Protein AF-A0A9W8J3B8-F1 (afdb_monomer_lite)

Foldseek 3Di:
DDDDDDDDDDDDDDDDDDDPDDDDDDPDDDDDDDDDAPAKFKWAQDPVQGIKTQAFLLNQQDAFWKKWWDAEPCCVVVVHDTQAMWGFDAGAHRMTRIDGPDDGHPPDDRMTIIGTQWSHDQDAQEEEEDPVVCPDPLNVVLLVVQPDGGPPQSHHYHYDDLQPHQWYWADPDDQKIWIFGRDPVCVVVVRGTAPDIDGSPPCVVSVLSSLLRVLCSVVVSDPPDCLVVQKDKFKAWWDWDQDPVRDTDTDGDDHTQDDPNDHDDDDDVPIDMDMDIDNVSDPDDDDDDDWDADSNRRHIDD

Structure (mmCIF, N/CA/C/O backbone):
data_AF-A0A9W8J3B8-F1
#
_entry.id   AF-A0A9W8J3B8-F1
#
loop_
_atom_site.group_PDB
_atom_site.id
_atom_site.type_symbol
_atom_site.label_atom_id
_atom_site.label_alt_id
_atom_site.label_comp_id
_atom_site.label_asym_id
_atom_site.label_entity_id
_atom_site.label_seq_id
_atom_site.pdbx_PDB_ins_code
_atom_site.Cartn_x
_atom_site.Cartn_y
_atom_site.Cartn_z
_atom_site.occupancy
_atom_site.B_iso_or_equiv
_atom_site.auth_seq_id
_atom_site.auth_comp_id
_atom_site.auth_asym_id
_atom_site.auth_atom_id
_atom_site.pdbx_PDB_model_num
ATOM 1 N N . MET A 1 1 ? 44.410 -18.607 -5.877 1.00 33.94 1 MET A N 1
ATOM 2 C CA . MET A 1 1 ? 42.983 -18.443 -6.228 1.00 33.94 1 MET A CA 1
ATOM 3 C C . MET A 1 1 ? 42.399 -17.412 -5.281 1.00 33.94 1 MET A C 1
ATOM 5 O O . MET A 1 1 ? 42.223 -17.712 -4.109 1.00 33.94 1 MET A O 1
ATOM 9 N N . GLY A 1 2 ? 42.270 -16.168 -5.743 1.00 24.66 2 GLY A N 1
ATOM 10 C CA . GLY A 1 2 ? 41.822 -15.047 -4.918 1.00 24.66 2 GLY A CA 1
ATOM 11 C C . GLY A 1 2 ? 40.300 -14.971 -4.893 1.00 24.66 2 GLY A C 1
ATOM 12 O O . GLY A 1 2 ? 39.679 -14.851 -5.944 1.00 24.66 2 GLY A O 1
ATOM 13 N N . PHE A 1 3 ? 39.715 -15.049 -3.701 1.00 24.17 3 PHE A N 1
ATOM 14 C CA . PHE A 1 3 ? 38.312 -14.727 -3.480 1.00 24.17 3 PHE A CA 1
ATOM 15 C C . PHE A 1 3 ? 38.159 -13.204 -3.503 1.00 24.17 3 PHE A C 1
ATOM 17 O O . PHE A 1 3 ? 38.741 -12.506 -2.670 1.00 24.17 3 PHE A O 1
ATOM 24 N N . ALA A 1 4 ? 37.407 -12.683 -4.472 1.00 25.62 4 ALA A N 1
ATOM 25 C CA . ALA A 1 4 ? 37.011 -11.283 -4.481 1.00 25.62 4 ALA A CA 1
ATOM 26 C C . ALA A 1 4 ? 36.071 -11.037 -3.292 1.00 25.62 4 ALA A C 1
ATOM 28 O O . ALA A 1 4 ? 35.002 -11.641 -3.194 1.00 25.62 4 ALA A O 1
ATOM 29 N N . ARG A 1 5 ? 36.504 -10.179 -2.364 1.00 23.17 5 ARG A N 1
ATOM 30 C CA . ARG A 1 5 ? 35.677 -9.677 -1.265 1.00 23.17 5 ARG A CA 1
ATOM 31 C C . ARG A 1 5 ? 34.544 -8.841 -1.860 1.00 23.17 5 ARG A C 1
ATOM 33 O O . ARG A 1 5 ? 34.813 -7.848 -2.529 1.00 23.17 5 ARG A O 1
ATOM 40 N N . LEU A 1 6 ? 33.299 -9.234 -1.602 1.00 24.45 6 LEU A N 1
ATOM 41 C CA . LEU A 1 6 ? 32.139 -8.370 -1.798 1.00 24.45 6 LEU A CA 1
ATOM 42 C C . LEU A 1 6 ? 32.181 -7.295 -0.709 1.00 24.45 6 LEU A C 1
ATOM 44 O O . LEU A 1 6 ? 32.005 -7.589 0.472 1.00 24.45 6 LEU A O 1
ATOM 48 N N . THR A 1 7 ? 32.488 -6.062 -1.094 1.00 23.06 7 THR A N 1
ATOM 49 C CA . THR A 1 7 ? 32.389 -4.902 -0.208 1.00 23.06 7 THR A CA 1
ATOM 50 C C . THR A 1 7 ? 30.910 -4.544 -0.035 1.00 23.06 7 THR A C 1
ATOM 52 O O . THR A 1 7 ? 30.212 -4.424 -1.043 1.00 23.06 7 THR A O 1
ATOM 55 N N . PRO A 1 8 ? 30.405 -4.346 1.194 1.00 23.81 8 PRO A N 1
ATOM 56 C CA . PRO A 1 8 ? 29.049 -3.852 1.394 1.00 23.81 8 PRO A CA 1
ATOM 57 C C . PRO A 1 8 ? 28.962 -2.408 0.885 1.00 23.81 8 PRO A C 1
ATOM 59 O O . PRO A 1 8 ? 29.729 -1.538 1.308 1.00 23.81 8 PRO A O 1
ATOM 62 N N . VAL A 1 9 ? 28.047 -2.158 -0.051 1.00 27.20 9 VAL A N 1
ATOM 63 C CA . VAL A 1 9 ? 27.724 -0.805 -0.512 1.00 27.20 9 VAL A CA 1
ATOM 64 C C . VAL A 1 9 ? 26.959 -0.116 0.614 1.00 27.20 9 VAL A C 1
ATOM 66 O O . VAL A 1 9 ? 25.882 -0.556 1.007 1.00 27.20 9 VAL A O 1
ATOM 69 N N . LYS A 1 10 ? 27.552 0.945 1.166 1.00 23.09 10 LYS A N 1
ATOM 70 C CA . LYS A 1 10 ? 26.904 1.810 2.151 1.00 23.09 10 LYS A CA 1
ATOM 71 C C . LYS A 1 10 ? 25.803 2.605 1.448 1.00 23.09 10 LYS A C 1
ATOM 73 O O . LYS A 1 10 ? 26.105 3.386 0.549 1.00 23.09 10 LYS A O 1
ATOM 78 N N . TYR A 1 11 ? 24.555 2.409 1.862 1.00 29.20 11 TYR A N 1
ATOM 79 C CA . TYR A 1 11 ? 23.462 3.321 1.542 1.00 29.20 11 TYR A CA 1
ATOM 80 C C . TYR A 1 11 ? 23.655 4.581 2.387 1.00 29.20 11 TYR A C 1
ATOM 82 O O . TYR A 1 11 ? 23.403 4.565 3.588 1.00 29.20 11 TYR A O 1
ATOM 90 N N . ALA A 1 12 ? 24.186 5.631 1.768 1.00 26.58 12 ALA A N 1
ATOM 91 C CA . ALA A 1 12 ? 24.202 6.971 2.327 1.00 26.58 12 ALA A CA 1
ATOM 92 C C . ALA A 1 12 ? 23.213 7.829 1.528 1.00 26.58 12 ALA A C 1
ATOM 94 O O . ALA A 1 12 ? 23.349 7.963 0.313 1.00 26.58 12 ALA A O 1
ATOM 95 N N . ASP A 1 13 ? 22.235 8.351 2.259 1.00 25.02 13 ASP A N 1
ATOM 96 C CA . ASP A 1 13 ? 21.654 9.683 2.127 1.00 25.02 13 ASP A CA 1
ATOM 97 C C . ASP A 1 13 ? 20.884 10.078 0.846 1.00 25.02 13 ASP A C 1
ATOM 99 O O . ASP A 1 13 ? 21.441 10.415 -0.196 1.00 25.02 13 ASP A O 1
ATOM 103 N N . VAL A 1 14 ? 19.567 10.203 1.067 1.00 32.72 14 VAL A N 1
ATOM 104 C CA . VAL A 1 14 ? 18.743 11.402 0.800 1.00 32.72 14 VAL A CA 1
ATOM 105 C C . VAL A 1 14 ? 17.889 11.483 -0.490 1.00 32.72 14 VAL A C 1
ATOM 107 O O . VAL A 1 14 ? 18.338 11.522 -1.632 1.00 32.72 14 VAL A O 1
ATOM 110 N N . GLU A 1 15 ? 16.589 11.519 -0.182 1.00 38.19 15 GLU A N 1
ATOM 111 C CA . GLU A 1 15 ? 15.382 12.169 -0.727 1.00 38.19 15 GLU A CA 1
ATOM 112 C C . GLU A 1 15 ? 15.511 13.519 -1.503 1.00 38.19 15 GLU A C 1
ATOM 114 O O . GLU A 1 15 ? 16.524 14.184 -1.380 1.00 38.19 15 GLU A O 1
ATOM 119 N N . VAL A 1 16 ? 14.549 14.106 -2.259 1.00 33.59 16 VAL A N 1
ATOM 120 C CA . VAL A 1 16 ? 13.208 13.788 -2.833 1.00 33.59 16 VAL A CA 1
ATOM 121 C C . VAL A 1 16 ? 12.738 14.971 -3.751 1.00 33.59 16 VAL A C 1
ATOM 123 O O . VAL A 1 16 ? 13.150 16.102 -3.537 1.00 33.59 16 VAL A O 1
ATOM 126 N N . LEU A 1 17 ? 11.832 14.670 -4.712 1.00 25.36 17 LEU A N 1
ATOM 127 C CA . LEU A 1 17 ? 10.817 15.489 -5.446 1.00 25.36 17 LEU A CA 1
ATOM 128 C C . LEU A 1 17 ? 11.208 16.779 -6.202 1.00 25.36 17 LEU A C 1
ATOM 130 O O . LEU A 1 17 ? 11.536 17.793 -5.605 1.00 25.36 17 LEU A O 1
ATOM 134 N N . ASP A 1 18 ? 10.910 16.795 -7.509 1.00 25.06 18 ASP A N 1
ATOM 135 C CA . ASP A 1 18 ? 10.567 18.023 -8.240 1.00 25.06 18 ASP A CA 1
ATOM 136 C C . ASP A 1 18 ? 9.051 18.011 -8.504 1.00 25.06 18 ASP A C 1
ATOM 138 O O . ASP A 1 18 ? 8.550 17.461 -9.489 1.00 25.06 18 ASP A O 1
ATOM 142 N N . THR A 1 19 ? 8.281 18.526 -7.546 1.00 24.59 19 THR A N 1
ATOM 143 C CA . THR A 1 19 ? 6.993 19.141 -7.865 1.00 24.59 19 THR A CA 1
ATOM 144 C C . THR A 1 19 ? 7.306 20.500 -8.456 1.00 24.59 19 THR A C 1
ATOM 146 O O . THR A 1 19 ? 7.924 21.320 -7.786 1.00 24.59 19 THR A O 1
ATOM 149 N N . THR A 1 20 ? 6.795 20.776 -9.653 1.00 24.27 20 THR A N 1
ATOM 150 C CA . THR A 1 20 ? 6.559 22.152 -10.097 1.00 24.27 20 THR A CA 1
ATOM 151 C C . THR A 1 20 ? 5.516 22.773 -9.164 1.00 24.27 20 THR A C 1
ATOM 153 O O . THR A 1 20 ? 4.324 22.819 -9.457 1.00 24.27 20 THR A O 1
ATOM 156 N N . ALA A 1 21 ? 5.962 23.195 -7.984 1.00 25.20 21 ALA A N 1
ATOM 157 C CA . ALA A 1 21 ? 5.310 24.236 -7.227 1.00 25.20 21 ALA A CA 1
ATOM 158 C C . ALA A 1 21 ? 5.728 25.552 -7.878 1.00 25.20 21 ALA A C 1
ATOM 160 O O . ALA A 1 21 ? 6.905 25.806 -8.137 1.00 25.20 21 ALA A O 1
ATOM 161 N N . ILE A 1 22 ? 4.719 26.340 -8.214 1.00 27.14 22 ILE A N 1
ATOM 162 C CA . ILE A 1 22 ? 4.843 27.727 -8.631 1.00 27.14 22 ILE A CA 1
ATOM 163 C C . ILE A 1 22 ? 5.756 28.447 -7.629 1.00 27.14 22 ILE A C 1
ATOM 165 O O . ILE A 1 22 ? 5.647 28.234 -6.422 1.00 27.14 22 ILE A O 1
ATOM 169 N N . ALA A 1 23 ? 6.675 29.247 -8.158 1.00 28.86 23 ALA A N 1
ATOM 170 C CA . ALA A 1 23 ? 7.512 30.145 -7.384 1.00 28.86 23 ALA A CA 1
ATOM 171 C C . ALA A 1 23 ? 6.661 31.057 -6.484 1.00 28.86 23 ALA A C 1
ATOM 173 O O . ALA A 1 23 ? 5.716 31.659 -6.977 1.00 28.86 23 ALA A O 1
ATOM 174 N N . ASP A 1 24 ? 7.009 31.106 -5.199 1.00 34.25 24 ASP A N 1
ATOM 175 C CA . ASP A 1 24 ? 6.952 32.240 -4.253 1.00 34.25 24 ASP A CA 1
ATOM 176 C C . ASP A 1 24 ? 7.260 31.610 -2.875 1.00 34.25 24 ASP A C 1
ATOM 178 O O . ASP A 1 24 ? 6.589 30.674 -2.460 1.00 34.25 24 ASP A O 1
ATOM 182 N N . GLU A 1 25 ? 8.381 31.861 -2.187 1.00 30.25 25 GLU A N 1
ATOM 183 C CA . GLU A 1 25 ? 8.648 33.110 -1.454 1.00 30.25 25 GLU A CA 1
ATOM 184 C C . GLU A 1 25 ? 10.144 33.350 -1.093 1.00 30.25 25 GLU A C 1
ATOM 186 O O . GLU A 1 25 ? 10.432 34.272 -0.337 1.00 30.25 25 GLU A O 1
ATOM 191 N N . LEU A 1 26 ? 11.134 32.576 -1.579 1.00 29.02 26 LEU A N 1
ATOM 192 C CA . LEU A 1 26 ? 12.526 32.697 -1.064 1.00 29.02 26 LEU A CA 1
ATOM 193 C C . LEU A 1 26 ? 13.658 32.964 -2.072 1.00 29.02 26 LEU A C 1
ATOM 195 O O . LEU A 1 26 ? 14.810 33.029 -1.657 1.00 29.02 26 LEU A O 1
ATOM 199 N N . GLY A 1 27 ? 13.379 33.193 -3.358 1.00 30.47 27 GLY A N 1
ATOM 200 C CA . GLY A 1 27 ? 14.330 33.857 -4.271 1.00 30.47 27 GLY A CA 1
ATOM 201 C C . GLY A 1 27 ? 15.767 33.298 -4.346 1.00 30.47 27 GLY A C 1
ATOM 202 O O . GLY A 1 27 ? 16.705 34.080 -4.484 1.00 30.47 27 GLY A O 1
ATOM 203 N N . LEU A 1 28 ? 15.970 31.977 -4.262 1.00 29.06 28 LEU A N 1
ATOM 204 C CA . LEU A 1 28 ? 17.292 31.355 -4.415 1.00 29.06 28 LEU A CA 1
ATOM 205 C C . LEU A 1 28 ? 17.357 30.522 -5.703 1.00 29.06 28 LEU A C 1
ATOM 207 O O . LEU A 1 28 ? 16.740 29.463 -5.803 1.00 29.06 28 LEU A O 1
ATOM 211 N N . GLU A 1 29 ? 18.126 30.992 -6.689 1.00 25.92 29 GLU A N 1
ATOM 212 C CA . GLU A 1 29 ? 18.433 30.251 -7.918 1.00 25.92 29 GLU A CA 1
ATOM 213 C C . GLU A 1 29 ? 19.692 29.384 -7.741 1.00 25.92 29 GLU A C 1
ATOM 215 O O . GLU A 1 29 ? 20.767 29.887 -7.408 1.00 25.92 29 GLU A O 1
ATOM 220 N N . PHE A 1 30 ? 19.592 28.079 -8.025 1.00 30.45 30 PHE A N 1
ATOM 221 C CA . PHE A 1 30 ? 20.751 27.184 -8.133 1.00 30.45 30 PHE A CA 1
ATOM 222 C C . PHE A 1 30 ? 21.105 26.925 -9.615 1.00 30.45 30 PHE A C 1
ATOM 224 O O . PHE A 1 30 ? 20.246 26.492 -10.383 1.00 30.45 30 PHE A O 1
ATOM 231 N N . PRO A 1 31 ? 22.367 27.122 -10.052 1.00 26.42 31 PRO A N 1
ATOM 232 C CA . PRO A 1 31 ? 22.720 27.215 -11.474 1.00 26.42 31 PRO A CA 1
ATOM 233 C C . PRO A 1 31 ? 23.035 25.879 -12.178 1.00 26.42 31 PRO A C 1
ATOM 235 O O . PRO A 1 31 ? 23.695 25.879 -13.218 1.00 26.42 31 PRO A O 1
ATOM 238 N N . LYS A 1 32 ? 22.605 24.717 -11.667 1.00 31.39 32 LYS A N 1
ATOM 239 C CA . LYS A 1 32 ? 22.846 23.427 -12.347 1.00 31.39 32 LYS A CA 1
ATOM 240 C C . LYS A 1 32 ? 21.641 22.492 -12.274 1.00 31.39 32 LYS A C 1
ATOM 242 O O . LYS A 1 32 ? 21.252 22.050 -11.201 1.00 31.39 32 LYS A O 1
ATOM 247 N N . LYS A 1 33 ? 21.105 22.145 -13.450 1.00 28.11 33 LYS A N 1
ATOM 248 C CA . LYS A 1 33 ? 20.156 21.039 -13.632 1.00 28.11 33 LYS A CA 1
ATOM 249 C C . LYS A 1 33 ? 20.885 19.717 -13.399 1.00 28.11 33 LYS A C 1
ATOM 251 O O . LYS A 1 33 ? 21.816 19.400 -14.135 1.00 28.11 33 LYS A O 1
ATOM 256 N N . PHE A 1 34 ? 20.437 18.942 -12.419 1.00 32.72 34 PHE A N 1
ATOM 257 C CA . PHE A 1 34 ? 20.861 17.559 -12.229 1.00 32.72 34 PHE A CA 1
ATOM 258 C C . PHE A 1 34 ? 19.655 16.639 -12.411 1.00 32.72 34 PHE A C 1
ATOM 260 O O . PHE A 1 34 ? 18.610 16.839 -11.801 1.00 32.72 34 PHE A O 1
ATOM 267 N N . HIS A 1 35 ? 19.800 15.642 -13.280 1.00 28.50 35 HIS A N 1
ATOM 268 C CA . HIS A 1 35 ? 18.795 14.612 -13.519 1.00 28.50 35 HIS A CA 1
ATOM 269 C C . HIS A 1 35 ? 19.141 13.384 -12.668 1.00 28.50 35 HIS A C 1
ATOM 271 O O . HIS A 1 35 ? 20.227 12.830 -12.826 1.00 28.50 35 HIS A O 1
ATOM 277 N N . VAL A 1 36 ? 18.237 12.938 -11.790 1.00 36.97 36 VAL A N 1
ATOM 278 C CA . VAL A 1 36 ? 18.386 11.670 -11.051 1.00 36.97 36 VAL A CA 1
ATOM 279 C C . VAL A 1 36 ? 17.319 10.681 -11.517 1.00 36.97 36 VAL A C 1
ATOM 281 O O . VAL A 1 36 ? 16.127 10.982 -11.531 1.00 36.97 36 VAL A O 1
ATOM 284 N N . LEU A 1 37 ? 17.757 9.488 -11.919 1.00 38.69 37 LEU A N 1
ATOM 285 C CA . LEU A 1 37 ? 16.945 8.424 -12.507 1.00 38.69 37 LEU A CA 1
ATOM 286 C C . LEU A 1 37 ? 16.572 7.413 -11.409 1.00 38.69 37 LEU A C 1
ATOM 288 O O . LEU A 1 37 ? 17.407 6.614 -10.991 1.00 38.69 37 LEU A O 1
ATOM 292 N N . ARG A 1 38 ? 15.326 7.443 -10.909 1.00 47.25 38 ARG A N 1
ATOM 293 C CA . ARG A 1 38 ? 14.797 6.365 -10.047 1.00 47.25 38 ARG A CA 1
ATOM 294 C C . ARG A 1 38 ? 14.628 5.087 -10.875 1.00 47.25 38 ARG A C 1
ATOM 296 O O . ARG A 1 38 ? 14.129 5.145 -11.995 1.00 47.25 38 ARG A O 1
ATOM 303 N N . GLY A 1 39 ? 15.011 3.946 -10.300 1.00 62.22 39 GLY A N 1
ATOM 304 C CA . GLY A 1 39 ? 14.879 2.637 -10.942 1.00 62.22 39 GLY A CA 1
ATOM 305 C C . GLY A 1 39 ? 16.094 2.210 -11.763 1.00 62.22 39 GLY A C 1
ATOM 306 O O . GLY A 1 39 ? 15.907 1.529 -12.768 1.00 62.22 39 GLY A O 1
ATOM 307 N N . ILE A 1 40 ? 17.309 2.615 -11.360 1.00 79.75 40 ILE A N 1
ATOM 308 C CA . ILE A 1 40 ? 18.545 2.005 -11.859 1.00 79.75 40 ILE A CA 1
ATOM 309 C C . ILE A 1 40 ? 18.789 0.703 -11.099 1.00 79.75 40 ILE A C 1
ATOM 311 O O . ILE A 1 40 ? 18.912 0.695 -9.877 1.00 79.75 40 ILE A O 1
ATOM 315 N N . TYR A 1 41 ? 18.898 -0.391 -11.833 1.00 86.94 41 TYR A N 1
ATOM 316 C CA . TYR A 1 41 ? 19.120 -1.717 -11.282 1.00 86.94 41 TYR A CA 1
ATOM 317 C C . TYR A 1 41 ? 20.290 -2.385 -11.984 1.00 86.94 41 TYR A C 1
ATOM 319 O O . TYR A 1 41 ? 20.460 -2.233 -13.192 1.00 86.94 41 TYR A O 1
ATOM 327 N N . MET A 1 42 ? 21.054 -3.189 -11.253 1.00 90.56 42 MET A N 1
ATOM 328 C CA . MET A 1 42 ? 22.046 -4.059 -11.874 1.00 90.56 42 MET A CA 1
ATOM 329 C C . MET A 1 42 ? 21.354 -5.164 -12.670 1.00 90.56 42 MET A C 1
ATOM 331 O O . MET A 1 42 ? 20.359 -5.738 -12.220 1.00 90.56 42 MET A O 1
ATOM 335 N N . VAL A 1 43 ? 21.893 -5.476 -13.844 1.00 92.25 43 VAL A N 1
ATOM 336 C CA . VAL A 1 43 ? 21.463 -6.597 -14.676 1.00 92.25 43 VAL A CA 1
ATOM 337 C C . VAL A 1 43 ? 22.651 -7.489 -14.981 1.00 92.25 43 VAL A C 1
ATOM 339 O O . VAL A 1 43 ? 23.686 -7.028 -15.458 1.00 92.25 43 VAL A O 1
ATOM 342 N N . GLU A 1 44 ? 22.467 -8.782 -14.754 1.00 91.44 44 GLU A N 1
ATOM 343 C CA . GLU A 1 44 ? 23.456 -9.817 -15.026 1.00 91.44 44 GLU A CA 1
ATOM 344 C C . GLU A 1 44 ? 22.940 -10.779 -16.095 1.00 91.44 44 GLU A C 1
ATOM 346 O O . GLU A 1 44 ? 21.760 -11.148 -16.118 1.00 91.44 44 GLU A O 1
ATOM 351 N N . TRP A 1 45 ? 23.833 -11.213 -16.984 1.00 84.38 45 TRP A N 1
ATOM 352 C CA . TRP A 1 45 ? 23.532 -12.273 -17.940 1.00 84.38 45 TRP A CA 1
ATOM 353 C C . TRP A 1 45 ? 23.880 -13.647 -17.358 1.00 84.38 45 TRP A C 1
ATOM 355 O O . TRP A 1 45 ? 25.046 -13.952 -17.102 1.00 84.38 45 TRP A O 1
ATOM 365 N N . HIS A 1 46 ? 22.886 -14.527 -17.224 1.00 80.38 46 HIS A N 1
ATOM 366 C CA . HIS A 1 46 ? 23.106 -15.931 -16.873 1.00 80.38 46 HIS A CA 1
ATOM 367 C C . HIS A 1 46 ? 22.865 -16.833 -18.086 1.00 80.38 46 HIS A C 1
ATOM 369 O O . HIS A 1 46 ? 21.760 -16.861 -18.626 1.00 80.38 46 HIS A O 1
ATOM 375 N N . ARG A 1 47 ? 23.874 -17.634 -18.463 1.00 69.94 47 ARG A N 1
ATOM 376 C CA . ARG A 1 47 ? 23.846 -18.512 -19.654 1.00 69.94 47 ARG A CA 1
ATOM 377 C C . ARG A 1 47 ? 22.593 -19.393 -19.753 1.00 69.94 47 ARG A C 1
ATOM 379 O O . ARG A 1 47 ? 22.060 -19.538 -20.845 1.00 69.94 47 ARG A O 1
ATOM 386 N N . ASP A 1 48 ? 22.089 -19.889 -18.623 1.00 70.56 48 ASP A N 1
ATOM 387 C CA . ASP A 1 48 ? 20.966 -20.840 -18.601 1.00 70.56 48 ASP A CA 1
ATOM 388 C C . ASP A 1 48 ? 19.601 -20.184 -18.325 1.00 70.56 48 ASP A C 1
ATOM 390 O O . ASP A 1 48 ? 18.556 -20.805 -18.508 1.00 70.56 48 ASP A O 1
ATOM 394 N N . LYS A 1 49 ? 19.588 -18.937 -17.831 1.00 65.81 49 LYS A N 1
ATOM 395 C CA . LYS A 1 49 ? 18.374 -18.271 -17.312 1.00 65.81 49 LYS A CA 1
ATOM 396 C C . LYS A 1 49 ? 18.042 -16.948 -18.008 1.00 65.81 49 LYS A C 1
ATOM 398 O O . LYS A 1 49 ? 16.941 -16.433 -17.811 1.00 65.81 49 LYS A O 1
ATOM 403 N N . GLY A 1 50 ? 18.944 -16.439 -18.846 1.00 84.12 50 GLY A N 1
ATOM 404 C CA . GLY A 1 50 ? 18.818 -15.158 -19.535 1.00 84.12 50 GLY A CA 1
ATOM 405 C C . GLY A 1 50 ? 19.198 -13.968 -18.651 1.00 84.12 50 GLY A C 1
ATOM 406 O O . GLY A 1 50 ? 19.977 -14.096 -17.705 1.00 84.12 50 GLY A O 1
ATOM 407 N N . LEU A 1 51 ? 18.647 -12.800 -18.984 1.00 91.50 51 LEU A N 1
ATOM 408 C CA . LEU A 1 51 ? 18.875 -11.544 -18.270 1.00 91.50 51 LEU A CA 1
ATOM 409 C C . LEU A 1 51 ? 18.180 -11.549 -16.906 1.00 91.50 51 LEU A C 1
ATOM 411 O O . LEU A 1 51 ? 16.982 -11.832 -16.805 1.00 91.50 51 LEU A O 1
ATOM 415 N N . ARG A 1 52 ? 18.923 -11.183 -15.864 1.00 94.25 52 ARG A N 1
ATOM 416 C CA . ARG A 1 52 ? 18.435 -11.090 -14.491 1.00 94.25 52 ARG A CA 1
ATOM 417 C C . ARG A 1 52 ? 18.649 -9.688 -13.943 1.00 94.25 52 ARG A C 1
ATOM 419 O O . ARG A 1 52 ? 19.780 -9.252 -13.789 1.00 94.25 52 ARG A O 1
ATOM 426 N N . LEU A 1 53 ? 17.555 -9.033 -13.587 1.00 92.94 53 LEU A N 1
ATOM 427 C CA . LEU A 1 53 ? 17.517 -7.791 -12.829 1.00 92.94 53 LEU A CA 1
ATOM 428 C C . LEU A 1 53 ? 17.749 -8.085 -11.342 1.00 92.94 53 LEU A C 1
ATOM 430 O O . LEU A 1 53 ? 17.046 -8.923 -10.770 1.00 92.94 53 LEU A O 1
ATOM 434 N N . GLY A 1 54 ? 18.660 -7.361 -10.698 1.00 88.31 54 GLY A N 1
ATOM 435 C CA . GLY A 1 54 ? 18.924 -7.398 -9.253 1.00 88.31 54 GLY A CA 1
ATOM 436 C C . GLY A 1 54 ? 17.840 -6.738 -8.393 1.00 88.31 54 GLY A C 1
ATOM 437 O O . GLY A 1 54 ? 18.141 -6.221 -7.328 1.00 88.31 54 GLY A O 1
ATOM 438 N N . ALA A 1 55 ? 16.599 -6.709 -8.877 1.00 83.69 55 ALA A N 1
ATOM 439 C CA . ALA A 1 55 ? 15.438 -6.181 -8.180 1.00 83.69 55 ALA A CA 1
ATOM 440 C C . ALA A 1 55 ? 14.205 -7.020 -8.507 1.00 83.69 55 ALA A C 1
ATOM 442 O O . ALA A 1 55 ? 14.056 -7.547 -9.612 1.00 83.69 55 ALA A O 1
ATOM 443 N N . GLY A 1 56 ? 13.325 -7.168 -7.527 1.00 78.88 56 GLY A N 1
ATOM 444 C CA . GLY A 1 56 ? 12.159 -8.047 -7.577 1.00 78.88 56 GLY A CA 1
ATOM 445 C C . GLY A 1 56 ? 10.936 -7.415 -6.932 1.00 78.88 56 GLY A C 1
ATOM 446 O O . GLY A 1 56 ? 10.877 -6.196 -6.778 1.00 78.88 56 GLY A O 1
ATOM 447 N N . LYS A 1 57 ? 9.980 -8.245 -6.509 1.00 75.06 57 LYS A N 1
ATOM 448 C CA . LYS A 1 57 ? 8.755 -7.790 -5.844 1.00 75.06 57 LYS A CA 1
ATOM 449 C C . LYS A 1 57 ? 9.062 -6.884 -4.649 1.00 75.06 57 LYS A C 1
ATOM 451 O O . LYS A 1 57 ? 8.483 -5.811 -4.592 1.00 75.06 57 LYS A O 1
ATOM 456 N N . ALA A 1 58 ? 10.047 -7.243 -3.808 1.00 67.06 58 ALA A N 1
ATOM 457 C CA . ALA A 1 58 ? 10.518 -6.449 -2.656 1.00 67.06 58 ALA A CA 1
ATOM 458 C C . ALA A 1 58 ? 10.950 -5.019 -3.027 1.00 67.06 58 ALA A C 1
ATOM 460 O O . ALA A 1 58 ? 10.934 -4.124 -2.197 1.00 67.06 58 ALA A O 1
ATOM 461 N N . HIS A 1 59 ? 11.339 -4.814 -4.282 1.00 73.75 59 HIS A N 1
ATOM 462 C CA . HIS A 1 59 ? 11.847 -3.549 -4.799 1.00 73.75 59 HIS A CA 1
ATOM 463 C C . HIS A 1 59 ? 10.787 -2.801 -5.629 1.00 73.75 59 HIS A C 1
ATOM 465 O O . HIS A 1 59 ? 11.122 -1.864 -6.352 1.00 73.75 59 HIS A O 1
ATOM 471 N N . GLY A 1 60 ? 9.522 -3.242 -5.586 1.00 72.06 60 GLY A N 1
ATOM 472 C CA . GLY A 1 60 ? 8.406 -2.618 -6.299 1.00 72.06 60 GLY A CA 1
ATOM 473 C C . GLY A 1 60 ? 8.314 -2.962 -7.790 1.00 72.06 60 GLY A C 1
ATOM 474 O O . GLY A 1 60 ? 7.616 -2.264 -8.530 1.00 72.06 60 GLY A O 1
ATOM 475 N N . ILE A 1 61 ? 9.003 -4.013 -8.256 1.00 80.19 61 ILE A N 1
ATOM 476 C CA . ILE A 1 61 ? 8.853 -4.487 -9.639 1.00 80.19 61 ILE A CA 1
ATOM 477 C C . ILE A 1 61 ? 7.499 -5.183 -9.788 1.00 80.19 61 ILE A C 1
ATOM 479 O O . ILE A 1 61 ? 7.202 -6.134 -9.061 1.00 80.19 61 ILE A O 1
ATOM 483 N N . THR A 1 62 ? 6.693 -4.721 -10.746 1.00 79.31 62 THR A N 1
ATOM 484 C CA . THR A 1 62 ? 5.346 -5.245 -11.013 1.00 79.31 62 THR A CA 1
ATOM 485 C C . THR A 1 62 ? 5.242 -5.880 -12.398 1.00 79.31 62 THR A C 1
ATOM 487 O O . THR A 1 62 ? 6.180 -5.831 -13.197 1.00 79.31 62 THR A O 1
ATOM 490 N N . LYS A 1 63 ? 4.115 -6.548 -12.663 1.00 83.81 63 LYS A N 1
ATOM 491 C CA . LYS A 1 63 ? 3.822 -7.157 -13.965 1.00 83.81 63 LYS A CA 1
ATOM 492 C C . LYS A 1 63 ? 3.756 -6.072 -15.042 1.00 83.81 63 LYS A C 1
ATOM 494 O O . LYS A 1 63 ? 3.374 -4.957 -14.750 1.00 83.81 63 LYS A O 1
ATOM 499 N N . ASN A 1 64 ? 4.111 -6.376 -16.276 1.00 84.69 64 ASN A N 1
ATOM 500 C CA . ASN A 1 64 ? 4.304 -5.460 -17.401 1.00 84.69 64 ASN A CA 1
ATOM 501 C C . ASN A 1 64 ? 5.341 -4.339 -17.173 1.00 84.69 64 ASN A C 1
ATOM 503 O O . ASN A 1 64 ? 5.356 -3.366 -17.928 1.00 84.69 64 ASN A O 1
ATOM 507 N N . ALA A 1 65 ? 6.200 -4.431 -16.149 1.00 86.19 65 ALA A N 1
ATOM 508 C CA . ALA A 1 65 ? 7.284 -3.473 -15.963 1.00 86.19 65 ALA A CA 1
ATOM 509 C C . ALA A 1 65 ? 8.309 -3.576 -17.102 1.00 86.19 65 ALA A C 1
ATOM 511 O O . ALA A 1 65 ? 8.822 -4.654 -17.407 1.00 86.19 65 ALA A O 1
ATOM 512 N N . GLN A 1 66 ? 8.653 -2.433 -17.694 1.00 91.12 66 GLN A N 1
ATOM 513 C CA . GLN A 1 66 ? 9.628 -2.354 -18.780 1.00 91.12 66 GLN A CA 1
ATOM 514 C C . GLN A 1 66 ? 10.884 -1.613 -18.355 1.00 91.12 66 GLN A C 1
ATOM 516 O O . GLN A 1 66 ? 10.838 -0.672 -17.557 1.00 91.12 66 GLN A O 1
ATOM 521 N N . PHE A 1 67 ? 12.004 -2.027 -18.938 1.00 91.31 67 PHE A N 1
ATOM 522 C CA . PHE A 1 67 ? 13.322 -1.510 -18.630 1.00 91.31 67 PHE A CA 1
ATOM 523 C C . PHE A 1 67 ? 14.135 -1.272 -19.892 1.00 91.31 67 PHE A C 1
ATOM 525 O O . PHE A 1 67 ? 14.150 -2.097 -20.808 1.00 91.31 67 PHE A O 1
ATOM 532 N N . THR A 1 68 ? 14.894 -0.184 -19.895 1.00 92.00 68 THR A N 1
ATOM 533 C CA . THR A 1 68 ? 15.898 0.108 -20.919 1.00 92.00 68 THR A CA 1
ATOM 534 C C . THR A 1 68 ? 17.288 -0.133 -20.347 1.00 92.00 68 THR A C 1
ATOM 536 O O . THR A 1 68 ? 17.597 0.330 -19.250 1.00 92.00 68 THR A O 1
ATOM 539 N N . LEU A 1 69 ? 18.116 -0.885 -21.073 1.00 92.94 69 LEU A N 1
ATOM 540 C CA . LEU A 1 69 ? 19.438 -1.303 -20.616 1.00 92.94 69 LEU A CA 1
ATOM 541 C C . LEU A 1 69 ? 20.531 -0.373 -21.143 1.00 92.94 69 LEU A C 1
ATOM 543 O O . LEU A 1 69 ? 20.528 -0.006 -22.318 1.00 92.94 69 LEU A O 1
ATOM 547 N N . TYR A 1 70 ? 21.504 -0.057 -20.294 1.00 92.19 70 TYR A N 1
ATOM 548 C CA . TYR A 1 70 ? 22.688 0.738 -20.616 1.00 92.19 70 TYR A CA 1
ATOM 549 C C . TYR A 1 70 ? 23.935 0.040 -20.095 1.00 92.19 70 TYR A C 1
ATOM 551 O O . TYR A 1 70 ? 23.889 -0.632 -19.070 1.00 92.19 70 TYR A O 1
ATOM 559 N N . GLN A 1 71 ? 25.061 0.223 -20.783 1.00 91.06 71 GLN A N 1
ATOM 560 C CA . GLN A 1 71 ? 26.325 -0.414 -20.408 1.00 91.06 71 GLN A CA 1
ATOM 561 C C . GLN A 1 71 ? 26.759 -0.062 -18.980 1.00 91.06 71 GLN A C 1
ATOM 563 O O . GLN A 1 71 ? 27.198 -0.937 -18.240 1.00 91.06 71 GLN A O 1
ATOM 568 N N . SER A 1 72 ? 26.604 1.201 -18.594 1.00 88.12 72 SER A N 1
ATOM 569 C CA . SER A 1 72 ? 26.902 1.697 -17.256 1.00 88.12 72 SER A CA 1
ATOM 570 C C . SER A 1 72 ? 26.131 2.986 -16.973 1.00 88.12 72 SER A C 1
ATOM 572 O O . SER A 1 72 ? 25.486 3.551 -17.865 1.00 88.12 72 SER A O 1
ATOM 574 N N . THR A 1 73 ? 26.218 3.473 -15.736 1.00 83.56 73 THR A N 1
ATOM 575 C CA . THR A 1 73 ? 25.649 4.766 -15.335 1.00 83.56 73 THR A CA 1
ATOM 576 C C . THR A 1 73 ? 26.285 5.920 -16.112 1.00 83.56 73 THR A C 1
ATOM 578 O O . THR A 1 73 ? 25.586 6.842 -16.520 1.00 83.56 73 THR A O 1
ATOM 581 N N . GLU A 1 74 ? 27.585 5.858 -16.403 1.00 86.25 74 GLU A N 1
ATOM 582 C CA . GLU A 1 74 ? 28.290 6.869 -17.201 1.00 86.25 74 GLU A CA 1
ATOM 583 C C . GLU A 1 74 ? 27.793 6.881 -18.647 1.00 86.25 74 GLU A C 1
ATOM 585 O O . GLU A 1 74 ? 27.575 7.951 -19.211 1.00 86.25 74 GLU A O 1
ATOM 590 N N . ALA A 1 75 ? 27.563 5.704 -19.240 1.00 84.94 75 ALA A N 1
ATOM 591 C CA . ALA A 1 75 ? 27.024 5.595 -20.593 1.00 84.94 75 ALA A CA 1
ATOM 592 C C . ALA A 1 75 ? 25.627 6.228 -20.682 1.00 84.94 75 ALA A C 1
ATOM 594 O O . ALA A 1 75 ? 25.340 6.980 -21.612 1.00 84.94 75 ALA A O 1
ATOM 595 N N . LEU A 1 76 ? 24.785 5.966 -19.684 1.00 83.56 76 LEU A N 1
ATOM 596 C CA . LEU A 1 76 ? 23.471 6.578 -19.533 1.00 83.56 76 LEU A CA 1
ATOM 597 C C . LEU A 1 76 ? 23.547 8.107 -19.410 1.00 83.56 76 LEU A C 1
ATOM 599 O O . LEU A 1 76 ? 22.919 8.817 -20.194 1.00 83.56 76 LEU A O 1
ATOM 603 N N . LEU A 1 77 ? 24.331 8.620 -18.458 1.00 80.38 77 LEU A N 1
ATOM 604 C CA . LEU A 1 77 ? 24.462 10.061 -18.210 1.00 80.38 77 LEU A CA 1
ATOM 605 C C . LEU A 1 77 ? 25.125 10.798 -19.383 1.00 80.38 77 LEU A C 1
ATOM 607 O O . LEU A 1 77 ? 24.807 11.955 -19.643 1.00 80.38 77 LEU A O 1
ATOM 611 N N . GLY A 1 78 ? 26.010 10.120 -20.113 1.00 80.75 78 GLY A N 1
ATOM 612 C CA . GLY A 1 78 ? 26.646 10.617 -21.331 1.00 80.75 78 GLY A CA 1
ATOM 613 C C . GLY A 1 78 ? 25.767 10.546 -22.584 1.00 80.75 78 GLY A C 1
ATOM 614 O O . GLY A 1 78 ? 26.244 10.886 -23.663 1.00 80.75 78 GLY A O 1
ATOM 615 N N . GLY A 1 79 ? 24.512 10.089 -22.478 1.00 79.06 79 GLY A N 1
ATOM 616 C CA . GLY A 1 79 ? 23.583 10.006 -23.610 1.00 79.06 79 GLY A CA 1
ATOM 617 C C . GLY A 1 79 ? 23.926 8.911 -24.626 1.00 79.06 79 GLY A C 1
ATOM 618 O O . GLY A 1 79 ? 23.550 9.009 -25.794 1.00 79.06 79 GLY A O 1
ATOM 619 N N . SER A 1 80 ? 24.650 7.871 -24.204 1.00 85.19 80 SER A N 1
ATOM 620 C CA . SER A 1 80 ? 24.987 6.733 -25.064 1.00 85.19 80 SER A CA 1
ATOM 621 C C . SER A 1 80 ? 23.735 5.971 -25.491 1.00 85.19 80 SER A C 1
ATOM 623 O O . SER A 1 80 ? 22.720 5.937 -24.790 1.00 85.19 80 SER A O 1
ATOM 625 N N . LYS A 1 81 ? 23.817 5.305 -26.647 1.00 87.62 81 LYS A N 1
ATOM 626 C CA . LYS A 1 81 ? 22.714 4.490 -27.160 1.00 87.62 81 LYS A CA 1
ATOM 627 C C . LYS A 1 81 ? 22.406 3.325 -26.195 1.00 87.62 81 LYS A C 1
ATOM 629 O O . LYS A 1 81 ? 23.343 2.658 -25.753 1.00 87.62 81 LYS A O 1
ATOM 634 N N . PRO A 1 82 ? 21.123 3.033 -25.911 1.00 90.75 82 PRO A N 1
ATOM 635 C CA . PRO A 1 82 ? 20.741 1.864 -25.127 1.00 90.75 82 PRO A CA 1
ATOM 636 C C . PRO A 1 82 ? 21.229 0.546 -25.736 1.00 90.75 82 PRO A C 1
ATOM 638 O O . PRO A 1 82 ? 21.234 0.376 -26.957 1.00 90.75 82 PRO A O 1
ATOM 641 N N . LEU A 1 83 ? 21.545 -0.420 -24.874 1.00 92.06 83 LEU A N 1
ATOM 642 C CA . LEU A 1 83 ? 21.827 -1.806 -25.257 1.00 92.06 83 LEU A CA 1
ATOM 643 C C . LEU A 1 83 ? 20.566 -2.538 -25.733 1.00 92.06 83 LEU A C 1
ATOM 645 O O . LEU A 1 83 ? 20.663 -3.504 -26.486 1.00 92.06 83 LEU A O 1
ATOM 649 N N . GLY A 1 84 ? 19.393 -2.089 -25.291 1.00 91.62 84 GLY A N 1
ATOM 650 C CA . GLY A 1 84 ? 18.098 -2.592 -25.733 1.00 91.62 84 GLY A CA 1
ATOM 651 C C . GLY A 1 84 ? 17.009 -2.401 -24.684 1.00 91.62 84 GLY A C 1
ATOM 652 O O . GLY A 1 84 ? 17.245 -1.829 -23.619 1.00 91.62 84 GLY A O 1
ATOM 653 N N . GLN A 1 85 ? 15.808 -2.873 -25.007 1.00 93.00 85 GLN A N 1
ATOM 654 C CA . GLN A 1 85 ? 14.631 -2.778 -24.149 1.00 93.00 85 GLN A CA 1
ATOM 655 C C . GLN A 1 85 ? 14.147 -4.163 -23.746 1.00 93.00 85 GLN A C 1
ATOM 657 O O . GLN A 1 85 ? 14.173 -5.118 -24.527 1.00 93.00 85 GLN A O 1
ATOM 662 N N . THR A 1 86 ? 13.683 -4.260 -22.512 1.00 93.88 86 THR A N 1
ATOM 663 C CA . THR A 1 86 ? 13.223 -5.500 -21.902 1.00 93.88 86 THR A CA 1
ATOM 664 C C . THR A 1 86 ? 11.937 -5.263 -21.132 1.00 93.88 86 THR A C 1
ATOM 666 O O . THR A 1 86 ? 11.643 -4.143 -20.725 1.00 93.88 86 THR A O 1
ATOM 669 N N . LYS A 1 87 ? 11.188 -6.333 -20.901 1.00 94.44 87 LYS A N 1
ATOM 670 C CA . LYS A 1 87 ? 10.093 -6.368 -19.935 1.00 94.44 87 LYS A CA 1
ATOM 671 C C . LYS A 1 87 ? 10.307 -7.479 -18.927 1.00 94.44 87 LYS A C 1
ATOM 673 O O . LYS A 1 87 ? 11.148 -8.361 -19.129 1.00 94.44 87 LYS A O 1
ATOM 678 N N . GLU A 1 88 ? 9.550 -7.466 -17.848 1.00 92.12 88 GLU A N 1
ATOM 679 C CA . GLU A 1 88 ? 9.538 -8.566 -16.906 1.00 92.12 88 GLU A CA 1
ATOM 680 C C . GLU A 1 88 ? 9.050 -9.863 -17.582 1.00 92.12 88 GLU A C 1
ATOM 682 O O . GLU A 1 88 ? 8.126 -9.898 -18.392 1.00 92.12 88 GLU A O 1
ATOM 687 N N . ARG A 1 89 ? 9.709 -10.971 -17.260 1.00 93.44 89 ARG A N 1
ATOM 688 C CA . ARG A 1 89 ? 9.282 -12.327 -17.627 1.00 93.44 89 ARG A CA 1
ATOM 689 C C . ARG A 1 89 ? 8.718 -13.045 -16.415 1.00 93.44 89 ARG A C 1
ATOM 691 O O . ARG A 1 89 ? 7.691 -13.711 -16.490 1.00 93.44 89 ARG A O 1
ATOM 698 N N . ARG A 1 90 ? 9.458 -12.971 -15.309 1.00 90.25 90 ARG A N 1
ATOM 699 C CA . ARG A 1 90 ? 9.113 -13.608 -14.042 1.00 90.25 90 ARG A CA 1
ATOM 700 C C . ARG A 1 90 ? 9.710 -12.811 -12.898 1.00 90.25 90 ARG A C 1
ATOM 702 O O . ARG A 1 90 ? 10.929 -12.674 -12.808 1.00 90.25 90 ARG A O 1
ATOM 709 N N . ILE A 1 91 ? 8.844 -12.330 -12.022 1.00 87.25 91 ILE A N 1
ATOM 710 C CA . ILE A 1 91 ? 9.225 -11.546 -10.853 1.00 87.25 91 ILE A CA 1
ATOM 711 C C . ILE A 1 91 ? 9.416 -12.515 -9.688 1.00 87.25 91 ILE A C 1
ATOM 713 O O . ILE A 1 91 ? 8.511 -13.275 -9.344 1.00 87.25 91 ILE A O 1
ATOM 717 N N . HIS A 1 92 ? 10.609 -12.514 -9.107 1.00 84.06 92 HIS A N 1
ATOM 718 C CA . HIS A 1 92 ? 10.897 -13.159 -7.830 1.00 84.06 92 HIS A CA 1
ATOM 719 C C . HIS A 1 92 ? 10.979 -12.091 -6.737 1.00 84.06 92 HIS A C 1
ATOM 721 O O . HIS A 1 92 ? 10.849 -10.899 -7.003 1.00 84.06 92 HIS A O 1
ATO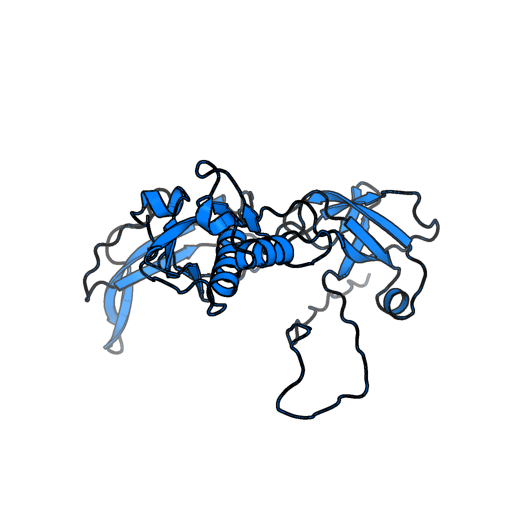M 727 N N . LEU A 1 93 ? 11.199 -12.506 -5.489 1.00 72.94 93 LEU A N 1
ATOM 728 C CA . LEU A 1 93 ? 11.217 -11.576 -4.364 1.00 72.94 93 LEU A CA 1
ATOM 729 C C . LEU A 1 93 ? 12.298 -10.494 -4.502 1.00 72.94 93 LEU A C 1
ATOM 731 O O . LEU A 1 93 ? 11.998 -9.306 -4.465 1.00 72.94 93 LEU A O 1
ATOM 735 N N . LEU A 1 94 ? 13.544 -10.913 -4.710 1.00 79.81 94 LEU A N 1
ATOM 736 C CA . LEU A 1 94 ? 14.704 -10.016 -4.737 1.00 79.81 94 LEU A CA 1
ATOM 737 C C . LEU A 1 94 ? 15.293 -9.824 -6.140 1.00 79.81 94 LEU A C 1
ATOM 739 O O . LEU A 1 94 ? 16.261 -9.098 -6.306 1.00 79.81 94 LEU A O 1
ATOM 743 N N . TYR A 1 95 ? 14.745 -10.493 -7.154 1.00 87.88 95 TYR A N 1
ATOM 744 C CA . TYR A 1 95 ? 15.237 -10.393 -8.526 1.00 87.88 95 TYR A CA 1
ATOM 745 C C . TYR A 1 95 ? 14.113 -10.602 -9.537 1.00 87.88 95 TYR A C 1
ATOM 747 O O . TYR A 1 95 ? 13.072 -11.164 -9.207 1.00 87.88 95 TYR A O 1
ATOM 755 N N . THR A 1 96 ? 14.344 -10.212 -10.785 1.00 91.81 96 THR A N 1
ATOM 756 C CA . THR A 1 96 ? 13.381 -10.380 -11.880 1.00 91.81 96 THR A CA 1
ATOM 757 C C . THR A 1 96 ? 14.099 -10.940 -13.093 1.00 91.81 96 THR A C 1
ATOM 759 O O . THR A 1 96 ? 15.171 -10.472 -13.463 1.00 91.81 96 THR A O 1
ATOM 762 N N . LEU A 1 97 ? 13.529 -11.967 -13.715 1.00 94.69 97 LEU A N 1
ATOM 763 C CA . LEU A 1 97 ? 13.984 -12.429 -15.023 1.00 94.69 97 LEU A CA 1
ATOM 764 C C . LEU A 1 97 ? 13.380 -11.526 -16.090 1.00 94.69 97 LEU A C 1
ATOM 766 O O . LEU A 1 97 ? 12.177 -11.261 -16.049 1.00 94.69 97 LEU A O 1
ATOM 770 N N . LEU A 1 98 ? 14.199 -11.085 -17.037 1.00 94.62 98 LEU A N 1
ATOM 771 C CA . LEU A 1 98 ? 13.807 -10.159 -18.094 1.00 94.62 98 LEU A CA 1
ATOM 772 C C . LEU A 1 98 ? 13.638 -10.884 -19.433 1.00 94.62 98 LEU A C 1
ATOM 774 O O . LEU A 1 98 ? 14.322 -11.868 -19.726 1.00 94.62 98 LEU A O 1
ATOM 778 N N . LEU A 1 99 ? 12.725 -10.375 -20.255 1.00 93.75 99 LEU A N 1
ATOM 779 C CA . LEU A 1 99 ? 12.513 -10.780 -21.639 1.00 93.75 99 LEU A CA 1
ATOM 780 C C . LEU A 1 99 ? 12.842 -9.597 -22.563 1.00 93.75 99 LEU A C 1
ATOM 782 O O . LEU A 1 99 ? 12.240 -8.534 -22.396 1.00 93.75 99 LEU A O 1
ATOM 786 N N . PRO A 1 100 ? 13.749 -9.753 -23.542 1.00 92.38 100 PRO A N 1
ATOM 787 C CA . PRO A 1 100 ? 13.959 -8.747 -24.579 1.00 92.38 100 PRO A CA 1
ATOM 788 C C . PRO A 1 100 ? 12.672 -8.461 -25.359 1.00 92.38 100 PRO A C 1
ATOM 790 O O . PRO A 1 100 ? 11.964 -9.389 -25.747 1.00 92.38 100 PRO A O 1
ATOM 793 N N . LEU A 1 101 ? 12.372 -7.182 -25.586 1.00 88.38 101 LEU A N 1
ATOM 794 C CA . LEU A 1 101 ? 11.229 -6.761 -26.407 1.00 88.38 101 LEU A CA 1
ATOM 795 C C . LEU A 1 101 ? 11.565 -6.758 -27.901 1.00 88.38 101 LEU A C 1
ATOM 797 O O . LEU A 1 101 ? 10.707 -7.041 -28.734 1.00 88.38 101 LEU A O 1
ATOM 801 N N . HIS A 1 102 ? 12.826 -6.472 -28.222 1.00 86.12 102 HIS A N 1
ATOM 802 C CA . HIS A 1 102 ? 13.365 -6.381 -29.576 1.00 86.12 102 HIS A CA 1
ATOM 803 C C . HIS A 1 102 ? 14.766 -7.003 -29.638 1.00 86.12 102 HIS A C 1
ATOM 805 O O . HIS A 1 102 ? 15.292 -7.470 -28.623 1.00 86.12 102 HIS A O 1
ATOM 811 N N . GLU A 1 103 ? 15.380 -6.999 -30.825 1.00 83.00 103 GLU A N 1
ATOM 812 C CA . GLU A 1 103 ? 16.791 -7.362 -30.963 1.00 83.00 103 GLU A CA 1
ATOM 813 C C . GLU A 1 103 ? 17.664 -6.457 -30.081 1.00 83.00 103 GLU A C 1
ATOM 815 O O . GLU A 1 103 ? 17.608 -5.228 -30.155 1.00 83.00 103 GLU A O 1
ATOM 820 N N . MET A 1 104 ? 18.458 -7.093 -29.223 1.00 84.06 104 MET A N 1
ATOM 821 C CA . MET A 1 104 ? 19.412 -6.429 -28.341 1.00 84.06 104 MET A CA 1
ATOM 822 C C . MET A 1 104 ? 20.719 -6.150 -29.091 1.00 84.06 104 MET A C 1
ATOM 824 O O . MET A 1 104 ? 21.032 -6.802 -30.090 1.00 84.06 104 MET A O 1
ATOM 828 N N . SER A 1 105 ? 21.521 -5.218 -28.577 1.00 81.62 105 SER A N 1
ATOM 829 C CA . SER A 1 105 ? 22.892 -5.017 -29.047 1.00 81.62 105 SER A CA 1
ATOM 830 C C . SER A 1 105 ? 23.690 -6.323 -28.982 1.00 81.62 105 SER A C 1
ATOM 832 O O . SER A 1 105 ? 23.613 -7.056 -27.994 1.00 81.62 105 SER A O 1
ATOM 834 N N . ARG A 1 106 ? 24.478 -6.599 -30.030 1.00 74.44 106 ARG A N 1
ATOM 835 C CA . ARG A 1 106 ? 25.354 -7.783 -30.106 1.00 74.44 106 ARG A CA 1
ATOM 836 C C . ARG A 1 106 ? 26.521 -7.707 -29.119 1.00 74.44 106 ARG A C 1
ATOM 838 O O . ARG A 1 106 ? 26.994 -8.743 -28.662 1.00 74.44 106 ARG A O 1
ATOM 845 N N . ASP A 1 107 ? 26.912 -6.494 -28.742 1.00 75.44 107 ASP A N 1
ATOM 846 C CA . ASP A 1 107 ? 28.001 -6.219 -27.805 1.00 75.44 107 ASP A CA 1
ATOM 847 C C . ASP A 1 107 ? 27.461 -6.111 -26.374 1.00 75.44 107 ASP A C 1
ATOM 849 O O . ASP A 1 107 ? 27.563 -5.074 -25.715 1.00 75.44 107 ASP A O 1
ATOM 853 N N . PHE A 1 108 ? 26.796 -7.170 -25.908 1.00 76.75 108 PHE A N 1
ATOM 854 C CA . PHE A 1 108 ? 26.192 -7.181 -24.580 1.00 76.75 108 PHE A CA 1
ATOM 855 C C . PHE A 1 108 ? 27.242 -7.537 -23.510 1.00 76.75 108 PHE A C 1
ATOM 857 O O . PHE A 1 108 ? 27.810 -8.633 -23.558 1.00 76.75 108 PHE A O 1
ATOM 864 N N . PRO A 1 109 ? 27.526 -6.648 -22.540 1.00 82.56 109 PRO A N 1
ATOM 865 C CA . PRO A 1 109 ? 28.500 -6.921 -21.487 1.00 82.56 109 PRO A CA 1
ATOM 866 C C . PRO A 1 109 ? 27.984 -7.979 -20.495 1.00 82.56 109 PRO A C 1
ATOM 868 O O . PRO A 1 109 ? 26.788 -8.253 -20.409 1.00 82.56 109 PRO A O 1
ATOM 871 N N . ALA A 1 110 ? 28.890 -8.562 -19.704 1.00 82.56 110 ALA A N 1
ATOM 872 C CA . ALA A 1 110 ? 28.528 -9.555 -18.684 1.00 82.56 110 ALA A CA 1
ATOM 873 C C . ALA A 1 110 ? 27.584 -8.990 -17.601 1.00 82.56 110 ALA A C 1
ATOM 875 O O . ALA A 1 110 ? 26.725 -9.710 -17.085 1.00 82.56 110 ALA A O 1
ATOM 876 N N . SER A 1 111 ? 27.731 -7.701 -17.293 1.00 87.12 111 SER A N 1
ATOM 877 C CA . SER A 1 111 ? 26.837 -6.931 -16.437 1.00 87.12 111 SER A CA 1
ATOM 878 C C . SER A 1 111 ? 26.559 -5.565 -17.057 1.00 87.12 111 SER A C 1
ATOM 880 O O . SER A 1 111 ? 27.382 -5.014 -17.789 1.00 87.12 111 SER A O 1
ATOM 882 N N . CYS A 1 112 ? 25.376 -5.032 -16.785 1.00 92.12 112 CYS A N 1
ATOM 883 C CA . CYS A 1 112 ? 24.939 -3.717 -17.236 1.00 92.12 112 CYS A CA 1
ATOM 884 C C . CYS A 1 112 ? 23.945 -3.133 -16.227 1.00 92.12 112 CYS A C 1
ATOM 886 O O . CYS A 1 112 ? 23.677 -3.745 -15.188 1.00 92.12 112 CYS A O 1
ATOM 888 N N . ILE A 1 113 ? 23.388 -1.964 -16.530 1.00 91.81 113 ILE A N 1
ATOM 889 C CA . ILE A 1 113 ? 22.317 -1.368 -15.735 1.00 91.81 113 ILE A CA 1
ATOM 890 C C . ILE A 1 113 ? 21.004 -1.331 -16.516 1.00 91.81 113 ILE A C 1
ATOM 892 O O . ILE A 1 113 ? 20.989 -1.208 -17.739 1.00 91.81 113 ILE A O 1
ATOM 896 N N . ALA A 1 114 ? 19.894 -1.405 -15.797 1.00 91.19 114 ALA A N 1
ATOM 897 C CA . ALA A 1 114 ? 18.543 -1.204 -16.296 1.00 91.19 114 ALA A CA 1
ATOM 898 C C . ALA A 1 114 ? 17.951 0.054 -15.683 1.00 91.19 114 ALA A C 1
ATOM 900 O O . ALA A 1 114 ? 18.078 0.237 -14.481 1.00 91.19 114 ALA A O 1
ATOM 901 N N . ILE A 1 115 ? 17.236 0.846 -16.475 1.00 88.19 115 ILE A N 1
ATOM 902 C CA . ILE A 1 115 ? 16.334 1.888 -15.982 1.00 88.19 115 ILE A CA 1
ATOM 903 C C . ILE A 1 115 ? 14.916 1.423 -16.214 1.00 88.19 115 ILE A C 1
ATOM 905 O O . ILE A 1 115 ? 14.573 1.076 -17.344 1.00 88.19 115 ILE A O 1
ATOM 909 N N . GLN A 1 116 ? 14.084 1.461 -15.183 1.00 83.12 116 GLN A N 1
ATOM 910 C CA . GLN A 1 116 ? 12.656 1.244 -15.360 1.00 83.12 116 GLN A CA 1
ATOM 911 C C . GLN A 1 116 ? 12.034 2.395 -16.157 1.00 83.12 116 GLN A C 1
ATOM 913 O O . GLN A 1 116 ? 11.989 3.533 -15.696 1.00 83.12 116 GLN A O 1
ATOM 918 N N . THR A 1 117 ? 11.556 2.087 -17.359 1.00 81.44 117 THR A N 1
ATOM 919 C CA . THR A 1 117 ? 10.871 3.039 -18.243 1.00 81.44 117 THR A CA 1
ATOM 920 C C . THR A 1 117 ? 9.358 2.929 -18.148 1.00 81.44 117 THR A C 1
ATOM 922 O O . THR A 1 117 ? 8.665 3.913 -18.382 1.00 81.44 117 THR A O 1
ATOM 925 N N . GLU A 1 118 ? 8.836 1.760 -17.762 1.00 77.56 118 GLU A N 1
ATOM 926 C CA . GLU A 1 118 ? 7.418 1.589 -17.455 1.00 77.56 118 GLU A CA 1
ATOM 927 C C . GLU A 1 118 ? 7.235 0.846 -16.136 1.00 77.56 118 GLU A C 1
ATOM 929 O O . GLU A 1 118 ? 7.823 -0.213 -15.900 1.00 77.56 118 GLU A O 1
ATOM 934 N N . SER A 1 119 ? 6.392 1.401 -15.265 1.00 69.56 119 SER A N 1
ATOM 935 C CA . SER A 1 119 ? 6.190 0.872 -13.917 1.00 69.56 119 SER A CA 1
ATOM 936 C C . SER A 1 119 ? 5.389 -0.432 -13.857 1.00 69.56 119 SER A C 1
ATOM 938 O O . SER A 1 119 ? 5.426 -1.086 -12.816 1.00 69.56 119 SER A O 1
ATOM 940 N N . GLY A 1 120 ? 4.704 -0.797 -14.950 1.00 71.50 120 GLY A N 1
ATOM 941 C CA . GLY A 1 120 ? 3.833 -1.968 -15.052 1.00 71.50 120 GLY A CA 1
ATOM 942 C C . GLY A 1 120 ? 2.394 -1.767 -14.545 1.00 71.50 120 GLY A C 1
ATOM 943 O O . GLY A 1 120 ? 1.934 -0.641 -14.304 1.00 71.50 120 GLY A O 1
ATOM 944 N N . ASP A 1 121 ? 1.682 -2.884 -14.411 1.00 70.50 121 ASP A N 1
ATOM 945 C CA . ASP A 1 121 ? 0.393 -3.048 -13.747 1.00 70.50 121 ASP A CA 1
ATOM 946 C C . ASP A 1 121 ? 0.618 -2.894 -12.237 1.00 70.50 121 ASP A C 1
ATOM 948 O O . ASP A 1 121 ? 0.902 -3.854 -11.517 1.00 70.50 121 ASP A O 1
ATOM 952 N N . ARG A 1 122 ? 0.524 -1.658 -11.751 1.00 64.62 122 ARG A N 1
ATOM 953 C CA . ARG A 1 122 ? 0.407 -1.388 -10.317 1.00 64.62 122 ARG A CA 1
ATOM 954 C C . ARG A 1 122 ? -1.060 -1.490 -9.923 1.00 64.62 122 ARG A C 1
ATOM 956 O O . ARG A 1 122 ? -1.883 -0.807 -10.535 1.00 64.62 122 ARG A O 1
ATOM 963 N N . GLU A 1 123 ? -1.365 -2.306 -8.916 1.00 65.50 123 GLU A N 1
ATOM 964 C CA . GLU A 1 123 ? -2.643 -2.199 -8.214 1.00 65.50 123 GLU A CA 1
ATOM 965 C C . GLU A 1 123 ? -2.655 -0.841 -7.508 1.00 65.50 123 GLU A C 1
ATOM 967 O O . GLU A 1 123 ? -1.767 -0.533 -6.715 1.00 65.50 123 GLU A O 1
ATOM 972 N N . GLY A 1 124 ? -3.582 0.019 -7.918 1.00 74.69 124 GLY A N 1
ATOM 973 C CA . GLY A 1 124 ? -3.807 1.307 -7.280 1.00 74.69 124 GLY A CA 1
ATOM 974 C C . GLY A 1 124 ? -4.854 1.194 -6.182 1.00 74.69 124 GLY A C 1
ATOM 975 O O . GLY A 1 124 ? -5.609 0.223 -6.126 1.00 74.69 124 GLY A O 1
ATOM 976 N N . LEU A 1 125 ? -4.947 2.236 -5.362 1.00 85.56 125 LEU A N 1
ATOM 977 C CA . LEU A 1 125 ? -6.061 2.433 -4.450 1.00 85.56 125 LEU A CA 1
ATOM 978 C C . LEU A 1 125 ? -7.369 2.446 -5.234 1.00 85.56 125 LEU A C 1
ATOM 980 O O . LEU A 1 125 ? -7.587 3.319 -6.078 1.00 85.56 125 LEU A O 1
ATOM 984 N N . ARG A 1 126 ? -8.257 1.509 -4.923 1.00 88.25 126 ARG A N 1
ATOM 985 C CA . ARG A 1 126 ? -9.585 1.440 -5.532 1.00 88.25 126 ARG A CA 1
ATOM 986 C C . ARG A 1 126 ? -10.559 2.286 -4.723 1.00 88.25 126 ARG A C 1
ATOM 988 O O . ARG A 1 126 ? -10.872 1.952 -3.581 1.00 88.25 126 ARG A O 1
ATOM 995 N N . VAL A 1 127 ? -11.052 3.367 -5.315 1.00 90.38 127 VAL A N 1
ATOM 996 C CA . VAL A 1 127 ? -11.945 4.329 -4.662 1.00 90.38 127 VAL A CA 1
ATOM 997 C C . VAL A 1 127 ? -13.306 4.324 -5.339 1.00 90.38 127 VAL A C 1
ATOM 999 O O . VAL A 1 127 ? -13.415 4.411 -6.561 1.00 90.38 127 VAL A O 1
ATOM 1002 N N . HIS A 1 128 ? -14.356 4.272 -4.531 1.00 91.94 128 HIS A N 1
ATOM 1003 C CA . HIS A 1 128 ? -15.711 4.572 -4.957 1.00 91.94 128 HIS A CA 1
ATOM 1004 C C . HIS A 1 128 ? -16.086 5.995 -4.541 1.00 91.94 128 HIS A C 1
ATOM 1006 O O . HIS A 1 128 ? -15.724 6.459 -3.462 1.00 91.94 128 HIS A O 1
ATOM 1012 N N . ALA A 1 129 ? -16.834 6.692 -5.385 1.00 90.56 129 ALA A N 1
ATOM 1013 C CA . ALA A 1 129 ? -17.456 7.953 -5.020 1.00 90.56 129 ALA A CA 1
ATOM 1014 C C . ALA A 1 129 ? -18.814 8.072 -5.725 1.00 90.56 129 ALA A C 1
ATOM 1016 O O . ALA A 1 129 ? -18.961 7.582 -6.851 1.00 90.56 129 ALA A O 1
ATOM 1017 N N . PRO A 1 130 ? -19.800 8.720 -5.091 1.00 88.62 130 PRO A N 1
ATOM 1018 C CA . PRO A 1 130 ? -21.107 8.953 -5.683 1.00 88.62 130 PRO A CA 1
ATOM 1019 C C . PRO A 1 130 ? -21.015 9.946 -6.854 1.00 88.62 130 PRO A C 1
ATOM 1021 O O . PRO A 1 130 ? -20.076 10.746 -6.951 1.00 88.62 130 PRO A O 1
ATOM 1024 N N . ALA A 1 131 ? -21.985 9.882 -7.770 1.00 84.38 131 ALA A N 1
ATOM 1025 C CA . ALA A 1 131 ? -21.947 10.596 -9.049 1.00 84.38 131 ALA A CA 1
ATOM 1026 C C . ALA A 1 131 ? -21.777 12.115 -8.879 1.00 84.38 131 ALA A C 1
ATOM 1028 O O . ALA A 1 131 ? -21.034 12.753 -9.626 1.00 84.38 131 ALA A O 1
ATOM 1029 N N . GLU A 1 132 ? -22.402 12.684 -7.852 1.00 83.31 132 GLU A N 1
ATOM 1030 C CA . GLU A 1 132 ? -22.353 14.105 -7.513 1.00 83.31 132 GLU A CA 1
ATOM 1031 C C . GLU A 1 132 ? -20.915 14.576 -7.256 1.00 83.31 132 GLU A C 1
ATOM 1033 O O . GLU A 1 132 ? -20.536 15.667 -7.680 1.00 83.31 132 GLU A O 1
ATOM 1038 N N . ILE A 1 133 ? -20.091 13.728 -6.630 1.00 81.44 133 ILE A N 1
ATOM 1039 C CA . ILE A 1 133 ? -18.673 13.998 -6.359 1.00 81.44 133 ILE A CA 1
ATOM 1040 C C . ILE A 1 133 ? -17.829 13.756 -7.616 1.00 81.44 133 ILE A C 1
ATOM 1042 O O . ILE A 1 133 ? -16.947 14.556 -7.934 1.00 81.44 133 ILE A O 1
ATOM 1046 N N . LEU A 1 134 ? -18.118 12.693 -8.375 1.00 78.19 134 LEU A N 1
ATOM 1047 C CA . LEU A 1 134 ? -17.381 12.335 -9.596 1.00 78.19 134 LEU A CA 1
ATOM 1048 C C . LEU A 1 134 ? -17.429 13.425 -10.675 1.00 78.19 134 LEU A C 1
ATOM 1050 O O . LEU A 1 134 ? -16.492 13.578 -11.467 1.00 78.19 134 LEU A O 1
ATOM 1054 N N . HIS A 1 135 ? -18.520 14.190 -10.731 1.00 77.44 135 HIS A N 1
ATOM 1055 C CA . HIS A 1 135 ? -18.675 15.271 -11.699 1.00 77.44 135 HIS A CA 1
ATOM 1056 C C . HIS A 1 135 ? -17.870 16.530 -11.351 1.00 77.44 135 HIS A C 1
ATOM 1058 O O . HIS A 1 135 ? -17.668 17.371 -12.235 1.00 77.44 135 HIS A O 1
ATOM 1064 N N . LEU A 1 136 ? -17.347 16.647 -10.125 1.00 79.94 136 LEU A N 1
ATOM 1065 C CA . LEU A 1 136 ? -16.572 17.808 -9.705 1.00 79.94 136 LEU A CA 1
ATOM 1066 C C . LEU A 1 136 ? -15.240 17.896 -10.477 1.00 79.94 136 LEU A C 1
ATOM 1068 O O . LEU A 1 136 ? -14.489 16.917 -10.544 1.00 79.94 136 LEU A O 1
ATOM 1072 N N . PRO A 1 137 ? -14.880 19.076 -11.025 1.00 78.00 137 PRO A N 1
ATOM 1073 C CA . PRO A 1 137 ? -13.617 19.270 -11.744 1.00 78.00 137 PRO A CA 1
ATOM 1074 C C . PRO A 1 137 ? -12.381 18.891 -10.923 1.00 78.00 137 PRO A C 1
ATOM 1076 O O . PRO A 1 137 ? -11.412 18.356 -11.459 1.00 78.00 137 PRO A O 1
ATOM 1079 N N . LEU A 1 138 ? -12.436 19.128 -9.610 1.00 77.94 138 LEU A N 1
ATOM 1080 C CA . LEU A 1 138 ? -11.391 18.731 -8.676 1.00 77.94 138 LEU A CA 1
ATOM 1081 C C . LEU A 1 138 ? -11.151 17.220 -8.707 1.00 77.94 138 LEU A C 1
ATOM 1083 O O . LEU A 1 138 ? -10.004 16.786 -8.781 1.00 77.94 138 LEU A O 1
ATOM 1087 N N . PHE A 1 139 ? -12.221 16.429 -8.675 1.00 74.75 139 PHE A N 1
ATOM 1088 C CA . PHE A 1 139 ? -12.115 14.979 -8.627 1.00 74.75 139 PHE A CA 1
ATOM 1089 C C . PHE A 1 139 ? -11.528 14.421 -9.924 1.00 74.75 139 PHE A C 1
ATOM 1091 O O . PHE A 1 139 ? -10.638 13.574 -9.894 1.00 74.75 139 PHE A O 1
ATOM 1098 N N . LYS A 1 140 ? -11.920 14.990 -11.071 1.00 72.19 140 LYS A N 1
ATOM 1099 C CA . LYS A 1 140 ? -11.296 14.687 -12.368 1.00 72.19 140 LYS A CA 1
ATOM 1100 C C . LYS A 1 140 ? -9.806 15.028 -12.382 1.00 72.19 140 LYS A C 1
ATOM 1102 O O . LYS A 1 140 ? -9.017 14.241 -12.896 1.00 72.19 140 LYS A O 1
ATOM 1107 N N . ARG A 1 141 ? -9.411 16.163 -11.790 1.00 75.00 141 ARG A N 1
ATOM 1108 C CA . ARG A 1 141 ? -8.002 16.571 -11.676 1.00 75.00 141 ARG A CA 1
ATOM 1109 C C . ARG A 1 141 ? -7.203 15.577 -10.833 1.00 75.00 141 ARG A C 1
ATOM 1111 O O . ARG A 1 141 ? -6.160 15.121 -11.290 1.00 75.00 141 ARG A O 1
ATOM 1118 N N . ILE A 1 142 ? -7.726 15.196 -9.669 1.00 73.50 142 ILE A N 1
ATOM 1119 C CA . ILE A 1 142 ? -7.138 14.181 -8.783 1.00 73.50 142 ILE A CA 1
ATOM 1120 C C . ILE A 1 142 ? -7.004 12.848 -9.532 1.00 73.50 142 ILE A C 1
ATOM 1122 O O . ILE A 1 142 ? -5.898 12.343 -9.689 1.00 73.50 142 ILE A O 1
ATOM 1126 N N . ALA A 1 143 ? -8.090 12.314 -10.094 1.00 68.06 143 ALA A N 1
ATOM 1127 C CA . ALA A 1 143 ? -8.053 11.059 -10.845 1.00 68.06 143 ALA A CA 1
ATOM 1128 C C . ALA A 1 143 ? -7.034 11.105 -12.001 1.00 68.06 143 ALA A C 1
ATOM 1130 O O . ALA A 1 143 ? -6.258 10.168 -12.191 1.00 68.06 143 ALA A O 1
ATOM 1131 N N . SER A 1 144 ? -6.963 12.225 -12.730 1.00 68.94 144 SER A N 1
ATOM 1132 C CA . SER A 1 144 ? -6.006 12.406 -13.826 1.00 68.94 144 SER A CA 1
ATOM 1133 C C . SER A 1 144 ? -4.545 12.471 -13.367 1.00 68.94 144 SER A C 1
ATOM 1135 O O . SER A 1 144 ? -3.685 11.937 -14.065 1.00 68.94 144 SER A O 1
ATOM 1137 N N . SER A 1 145 ? -4.249 13.040 -12.188 1.00 64.69 145 SER A N 1
ATOM 1138 C CA . SER A 1 145 ? -2.876 13.098 -11.664 1.00 64.69 145 SER A CA 1
ATOM 1139 C C . SER A 1 145 ? -2.333 11.726 -11.259 1.00 64.69 145 SER A C 1
ATOM 1141 O O . SER A 1 145 ? -1.125 11.514 -11.310 1.00 64.69 145 SER A O 1
ATOM 1143 N N . PHE A 1 146 ? -3.214 10.778 -10.926 1.00 62.97 146 PHE A N 1
ATOM 1144 C CA . PHE A 1 146 ? -2.838 9.416 -10.529 1.00 62.97 146 PHE A CA 1
ATOM 1145 C C . PHE A 1 146 ? -2.967 8.373 -11.653 1.00 62.97 146 PHE A C 1
ATOM 1147 O O . PHE A 1 146 ? -2.453 7.265 -11.521 1.00 62.97 146 PHE A O 1
ATOM 1154 N N . SER A 1 147 ? -3.600 8.719 -12.780 1.00 58.00 147 SER A N 1
ATOM 1155 C CA . SER A 1 147 ? -3.831 7.805 -13.917 1.00 58.00 147 SER A CA 1
ATOM 1156 C C . SER A 1 147 ? -2.710 7.808 -14.973 1.00 58.00 147 SER A C 1
ATOM 1158 O O . SER A 1 147 ? -2.829 7.161 -16.015 1.00 58.00 147 SER A O 1
ATOM 1160 N N . GLY A 1 148 ? -1.619 8.547 -14.746 1.00 53.56 148 GLY A N 1
ATOM 1161 C CA . GLY A 1 148 ? -0.539 8.715 -15.719 1.00 53.56 148 GLY A CA 1
ATOM 1162 C C . GLY A 1 148 ? 0.189 7.409 -16.069 1.00 53.56 148 GLY A C 1
ATOM 1163 O O . GLY A 1 148 ? 0.786 6.749 -15.213 1.00 53.56 148 GLY A O 1
ATOM 1164 N N . LYS A 1 149 ? 0.217 7.056 -17.361 1.00 44.97 149 LYS A N 1
ATOM 1165 C CA . LYS A 1 149 ? 1.199 6.106 -17.905 1.00 44.97 149 LYS A CA 1
ATOM 1166 C C . LYS A 1 149 ? 2.557 6.812 -17.946 1.00 44.97 149 LYS A C 1
ATOM 1168 O O . LYS A 1 149 ? 2.767 7.673 -18.789 1.00 44.97 149 LYS A O 1
ATOM 1173 N N . GLY A 1 150 ? 3.444 6.480 -17.010 1.00 43.31 150 GLY A N 1
ATOM 1174 C CA . GLY A 1 150 ? 4.818 6.997 -16.971 1.00 43.31 150 GLY A CA 1
ATOM 1175 C C . GLY A 1 150 ? 5.185 7.798 -15.721 1.00 43.31 150 GLY A C 1
ATOM 1176 O O . GLY A 1 150 ? 6.361 8.102 -15.540 1.00 43.31 150 GLY A O 1
ATOM 1177 N N . SER A 1 151 ? 4.240 8.105 -14.823 1.00 48.19 151 SER A N 1
ATOM 1178 C CA . SER A 1 151 ? 4.631 8.553 -13.486 1.00 48.19 151 SER A CA 1
ATOM 1179 C C . SER A 1 151 ? 5.130 7.340 -12.701 1.00 48.19 151 SER A C 1
ATOM 1181 O O . SER A 1 151 ? 4.421 6.352 -12.526 1.00 48.19 151 SER A O 1
ATOM 1183 N N . ASN A 1 152 ? 6.364 7.415 -12.199 1.00 50.72 152 ASN A N 1
ATOM 1184 C CA . ASN A 1 152 ? 6.929 6.419 -11.284 1.00 50.72 152 ASN A CA 1
ATOM 1185 C C . ASN A 1 152 ? 6.242 6.426 -9.901 1.00 50.72 152 ASN A C 1
ATOM 1187 O O . ASN A 1 152 ? 6.758 5.805 -8.970 1.00 50.72 152 ASN A O 1
ATOM 1191 N N . ASP A 1 153 ? 5.088 7.087 -9.756 1.00 57.75 153 ASP A N 1
ATOM 1192 C CA . ASP A 1 153 ? 4.327 7.147 -8.513 1.00 57.75 153 ASP A CA 1
ATOM 1193 C C . ASP A 1 153 ? 3.749 5.751 -8.201 1.00 57.75 153 ASP A C 1
ATOM 1195 O O . ASP A 1 153 ? 3.011 5.189 -9.022 1.00 57.75 153 ASP A O 1
ATOM 1199 N N . PRO A 1 154 ? 4.150 5.106 -7.089 1.00 55.09 154 PRO A N 1
ATOM 1200 C CA . PRO A 1 154 ? 3.594 3.813 -6.689 1.00 55.09 154 PRO A CA 1
ATOM 1201 C C . PRO A 1 154 ? 2.102 3.896 -6.354 1.00 55.09 154 PRO A C 1
ATOM 1203 O O . PRO A 1 154 ? 1.417 2.880 -6.407 1.00 55.09 154 PRO A O 1
ATOM 1206 N N . CYS A 1 155 ? 1.581 5.096 -6.100 1.00 65.44 155 CYS A N 1
ATOM 1207 C CA . CYS A 1 155 ? 0.256 5.326 -5.547 1.00 65.44 155 CYS A CA 1
ATOM 1208 C C . CYS A 1 155 ? -0.753 5.705 -6.642 1.00 65.44 155 CYS A C 1
ATOM 1210 O O . CYS A 1 155 ? -1.174 6.858 -6.745 1.00 65.44 155 CYS A O 1
ATOM 1212 N N . ARG A 1 156 ? -1.135 4.748 -7.499 1.00 73.81 156 ARG A N 1
ATOM 1213 C CA . ARG A 1 156 ? -2.241 4.961 -8.452 1.00 73.81 156 ARG A CA 1
ATOM 1214 C C . ARG A 1 156 ? -3.578 4.991 -7.719 1.00 73.81 156 ARG A C 1
ATOM 1216 O O . ARG A 1 156 ? -3.733 4.325 -6.704 1.00 73.81 156 ARG A O 1
ATOM 1223 N N . ILE A 1 157 ? -4.544 5.722 -8.265 1.00 78.75 157 ILE A N 1
ATOM 1224 C CA . ILE A 1 157 ? -5.926 5.734 -7.783 1.00 78.75 157 ILE A CA 1
ATOM 1225 C C . ILE A 1 157 ? -6.824 5.337 -8.940 1.00 78.75 157 ILE A C 1
ATOM 1227 O O . ILE A 1 157 ? -6.779 5.957 -10.003 1.00 78.75 157 ILE A O 1
ATOM 1231 N N . GLU A 1 158 ? -7.635 4.313 -8.723 1.00 80.81 158 GLU A N 1
ATOM 1232 C CA . GLU A 1 158 ? -8.602 3.810 -9.684 1.00 80.81 158 GLU A CA 1
ATOM 1233 C C . GLU A 1 158 ? -10.017 4.039 -9.162 1.00 80.81 158 GLU A C 1
ATOM 1235 O O . GLU A 1 158 ? -10.335 3.713 -8.019 1.00 80.81 158 GLU A O 1
ATOM 1240 N N . LEU A 1 159 ? -10.877 4.594 -10.013 1.00 83.44 159 LEU A N 1
ATOM 1241 C CA . LEU A 1 159 ? -12.290 4.763 -9.701 1.00 83.44 159 LEU A CA 1
ATOM 1242 C C . LEU A 1 159 ? -13.049 3.507 -10.097 1.00 83.44 159 LEU A C 1
ATOM 1244 O O . LEU A 1 159 ? -13.024 3.114 -11.263 1.00 83.44 159 LEU A O 1
ATOM 1248 N N . VAL A 1 160 ? -13.726 2.891 -9.133 1.00 85.81 160 VAL A N 1
ATOM 1249 C CA . VAL A 1 160 ? -14.401 1.606 -9.331 1.00 85.81 160 VAL A CA 1
ATOM 1250 C C . VAL A 1 160 ? -15.800 1.586 -8.716 1.00 85.81 160 VAL A C 1
ATOM 1252 O O . VAL A 1 160 ? -16.186 2.444 -7.915 1.00 85.81 160 VAL A O 1
ATOM 1255 N N . ASP A 1 161 ? -16.569 0.561 -9.077 1.00 87.81 161 ASP A N 1
ATOM 1256 C CA . ASP A 1 161 ? -17.824 0.241 -8.401 1.00 87.81 161 ASP A CA 1
ATOM 1257 C C . ASP A 1 161 ? -17.578 -0.059 -6.917 1.00 87.81 161 ASP A C 1
ATOM 1259 O O . ASP A 1 161 ? -16.589 -0.709 -6.568 1.00 87.81 161 ASP A O 1
ATOM 1263 N N . LYS A 1 162 ? -18.527 0.321 -6.051 1.00 91.88 162 LYS A N 1
ATOM 1264 C CA . LYS A 1 162 ? -18.447 0.133 -4.591 1.00 91.88 162 LYS A CA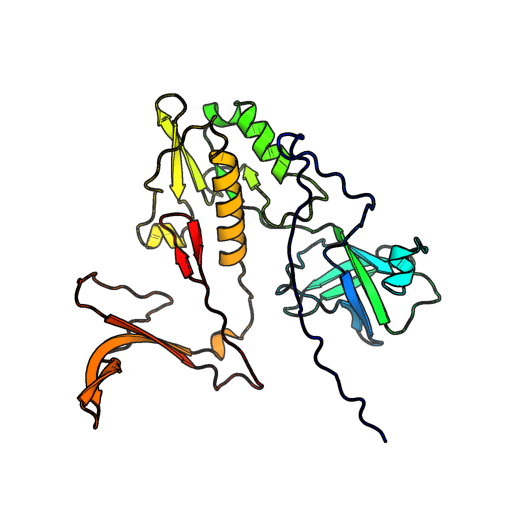 1
ATOM 1265 C C . LYS A 1 162 ? -18.011 -1.275 -4.175 1.00 91.88 162 LYS A C 1
ATOM 1267 O O . LYS A 1 162 ? -17.184 -1.424 -3.288 1.00 91.88 162 LYS A O 1
ATOM 1272 N N . ALA A 1 163 ? -18.509 -2.306 -4.859 1.00 88.94 163 ALA A N 1
ATOM 1273 C CA . ALA A 1 163 ? -18.197 -3.706 -4.562 1.00 88.94 163 ALA A CA 1
ATOM 1274 C C . ALA A 1 163 ? -16.714 -4.096 -4.757 1.00 88.94 163 ALA A C 1
ATOM 1276 O O . ALA A 1 163 ? -16.304 -5.167 -4.313 1.00 88.94 163 ALA A O 1
ATOM 1277 N N . LYS A 1 164 ? -15.927 -3.270 -5.454 1.00 88.06 164 LYS A N 1
ATOM 1278 C CA . LYS A 1 164 ? -14.498 -3.483 -5.735 1.00 88.06 164 LYS A CA 1
ATOM 1279 C C . LYS A 1 164 ? -13.599 -2.457 -5.035 1.00 88.06 164 LYS A C 1
ATOM 1281 O O . LYS A 1 164 ? -12.379 -2.538 -5.170 1.00 88.06 164 LYS A O 1
ATOM 1286 N N . ALA A 1 165 ? -14.184 -1.474 -4.356 1.00 90.88 165 ALA A N 1
ATOM 1287 C CA . ALA A 1 165 ? -13.452 -0.389 -3.724 1.00 90.88 165 ALA A CA 1
ATOM 1288 C C . ALA A 1 165 ? -12.886 -0.801 -2.360 1.00 90.88 165 ALA A C 1
ATOM 1290 O O . ALA A 1 165 ? -13.450 -1.643 -1.669 1.00 90.88 165 ALA A O 1
ATOM 1291 N N . GLN A 1 166 ? -11.767 -0.181 -1.993 1.00 91.81 166 GLN A N 1
ATOM 1292 C CA . GLN A 1 166 ? -11.185 -0.215 -0.649 1.00 91.81 166 GLN A CA 1
ATOM 1293 C C . GLN A 1 166 ? -11.699 0.955 0.190 1.00 91.81 166 GLN A C 1
ATOM 1295 O O . GLN A 1 166 ? -11.945 0.794 1.379 1.00 91.81 166 GLN A O 1
ATOM 1300 N N . LEU A 1 167 ? -11.923 2.109 -0.444 1.00 93.00 167 LEU A N 1
ATOM 1301 C CA . LEU A 1 167 ? -12.488 3.295 0.193 1.00 93.00 167 LEU A CA 1
ATOM 1302 C C . LEU A 1 167 ? -13.688 3.813 -0.593 1.00 93.00 167 LEU A C 1
ATOM 1304 O O . LEU A 1 167 ? -13.687 3.810 -1.824 1.00 93.00 167 LEU A O 1
ATOM 1308 N N . GLU A 1 168 ? -14.688 4.318 0.113 1.00 94.50 168 GLU A N 1
ATOM 1309 C CA . GLU A 1 168 ? -15.797 5.073 -0.465 1.00 94.50 168 GLU A CA 1
ATOM 1310 C C . GLU A 1 168 ? -15.798 6.494 0.091 1.00 94.50 168 GLU A C 1
ATOM 1312 O O . GLU A 1 168 ? -15.759 6.686 1.299 1.00 94.50 168 GLU A O 1
ATOM 1317 N N . ILE A 1 169 ? -15.883 7.490 -0.787 1.00 93.44 169 ILE A N 1
ATOM 1318 C CA . ILE A 1 169 ? -16.062 8.889 -0.396 1.00 93.44 169 ILE A CA 1
ATOM 1319 C C . ILE A 1 169 ? -17.550 9.139 -0.174 1.00 93.44 169 ILE A C 1
ATOM 1321 O O . ILE A 1 169 ? -18.359 8.903 -1.071 1.00 93.44 169 ILE A O 1
ATOM 1325 N N . VAL A 1 170 ? -17.908 9.659 0.997 1.00 93.06 170 VAL A N 1
ATOM 1326 C CA . VAL A 1 170 ? -19.296 9.893 1.409 1.00 93.06 170 VAL A CA 1
ATOM 1327 C C . VAL A 1 170 ? -19.522 11.381 1.683 1.00 93.06 170 VAL A C 1
ATOM 1329 O O . VAL A 1 170 ? -18.732 11.984 2.410 1.00 93.06 170 VAL A O 1
ATOM 1332 N N . PRO A 1 171 ? -20.594 11.998 1.155 1.00 91.69 171 PRO A N 1
ATOM 1333 C CA . PRO A 1 171 ? -20.973 13.361 1.513 1.00 91.69 171 PRO A CA 1
ATOM 1334 C C . PRO A 1 171 ? -21.295 13.492 3.009 1.00 91.69 171 PRO A C 1
ATOM 1336 O O . PRO A 1 171 ? -22.084 12.718 3.544 1.00 91.69 171 PRO A O 1
ATOM 1339 N N . ALA A 1 172 ? -20.737 14.514 3.657 1.00 91.06 172 ALA A N 1
ATOM 1340 C CA . ALA A 1 172 ? -21.015 14.882 5.049 1.00 91.06 172 ALA A CA 1
ATOM 1341 C C . ALA A 1 172 ? -21.823 16.195 5.175 1.00 91.06 172 ALA A C 1
ATOM 1343 O O . ALA A 1 172 ? -22.109 16.647 6.279 1.00 91.06 172 ALA A O 1
ATOM 1344 N N . GLY A 1 173 ? -22.226 16.786 4.043 1.00 86.69 173 GLY A N 1
ATOM 1345 C CA . GLY A 1 173 ? -23.008 18.023 3.961 1.00 86.69 173 GLY A CA 1
ATOM 1346 C C . GLY A 1 173 ? -22.220 19.179 3.337 1.00 86.69 173 GLY A C 1
ATOM 1347 O O . GLY A 1 173 ? -21.029 19.339 3.575 1.00 86.69 173 GLY A O 1
ATOM 1348 N N . GLY A 1 174 ? -22.874 19.999 2.509 1.00 86.38 174 GLY A N 1
ATOM 1349 C CA . GLY A 1 174 ? -22.199 21.096 1.803 1.00 86.38 174 GLY A CA 1
ATOM 1350 C C . GLY A 1 174 ? -21.034 20.604 0.930 1.00 86.38 174 GLY A C 1
ATOM 1351 O O . GLY A 1 174 ? -21.220 19.728 0.089 1.00 86.38 174 GLY A O 1
ATOM 1352 N N . SER A 1 175 ? -19.844 21.175 1.134 1.00 87.94 175 SER A N 1
ATOM 1353 C CA . SER A 1 175 ? -18.572 20.774 0.509 1.00 87.94 175 SER A CA 1
ATOM 1354 C C . SER A 1 175 ? -17.813 19.700 1.290 1.00 87.94 175 SER A C 1
ATOM 1356 O O . SER A 1 175 ? -16.687 19.368 0.921 1.00 87.94 175 SER A O 1
ATOM 1358 N N . GLN A 1 176 ? -18.389 19.176 2.371 1.00 92.12 176 GLN A N 1
ATOM 1359 C CA . GLN A 1 176 ? -17.701 18.266 3.270 1.00 92.12 176 GLN A CA 1
ATOM 1360 C C . GLN A 1 176 ? -17.900 16.807 2.876 1.00 92.12 176 GLN A C 1
ATOM 1362 O O . GLN A 1 176 ? -18.987 16.393 2.458 1.00 92.12 176 GLN A O 1
ATOM 1367 N N . VAL A 1 177 ? -16.852 16.009 3.058 1.00 92.62 177 VAL A N 1
ATOM 1368 C CA . VAL A 1 177 ? -16.859 14.565 2.825 1.00 92.62 177 VAL A CA 1
ATOM 1369 C C . VAL A 1 177 ? -16.149 13.814 3.944 1.00 92.62 177 VAL A C 1
ATOM 1371 O O . VAL A 1 177 ? -15.294 14.356 4.639 1.00 92.62 177 VAL A O 1
ATOM 1374 N N . THR A 1 178 ? -16.499 12.544 4.090 1.00 93.38 178 THR A N 1
ATOM 1375 C CA . THR A 1 178 ? -15.795 11.552 4.908 1.00 93.38 178 THR A CA 1
ATOM 1376 C C . THR A 1 178 ? -15.554 10.288 4.077 1.00 93.38 178 THR A C 1
ATOM 1378 O O . THR A 1 178 ? -15.888 10.249 2.888 1.00 93.38 178 THR A O 1
ATOM 1381 N N . PHE A 1 179 ? -14.963 9.260 4.679 1.00 93.88 179 PHE A N 1
ATOM 1382 C CA . PHE A 1 179 ? -14.634 8.008 4.017 1.00 93.88 179 PHE A CA 1
ATOM 1383 C C . PHE A 1 179 ? -15.224 6.816 4.762 1.00 93.88 179 PHE A C 1
ATOM 1385 O O . PHE A 1 179 ? -15.021 6.659 5.965 1.00 93.88 179 PHE A O 1
ATOM 1392 N N . ASN A 1 180 ? -15.886 5.937 4.019 1.00 94.44 180 ASN A N 1
ATOM 1393 C CA . ASN A 1 180 ? -16.156 4.577 4.459 1.00 94.44 180 ASN A CA 1
ATOM 1394 C C . ASN A 1 180 ? -14.978 3.680 4.078 1.00 94.44 180 ASN A C 1
ATOM 1396 O O . ASN A 1 180 ? -14.445 3.778 2.968 1.00 94.44 180 ASN A O 1
ATOM 1400 N N . VAL A 1 181 ? -14.619 2.777 4.986 1.00 92.25 181 VAL A N 1
ATOM 1401 C CA . VAL A 1 181 ? -13.627 1.726 4.755 1.00 92.25 181 VAL A CA 1
ATOM 1402 C C . VAL A 1 181 ? -14.367 0.473 4.300 1.00 92.25 181 VAL A C 1
ATOM 1404 O O . VAL A 1 181 ? -15.316 0.031 4.947 1.00 92.25 181 VAL A O 1
ATOM 1407 N N . LEU A 1 182 ? -13.978 -0.059 3.142 1.00 92.12 182 LEU A N 1
ATOM 1408 C CA . LEU A 1 182 ? -14.655 -1.170 2.467 1.00 92.12 182 LEU A CA 1
ATOM 1409 C C . LEU A 1 182 ? -13.780 -2.424 2.347 1.00 92.12 182 LEU A C 1
ATOM 1411 O O . LEU A 1 182 ? -14.262 -3.462 1.883 1.00 92.12 182 LEU A O 1
ATOM 1415 N N . ASP A 1 183 ? -12.503 -2.354 2.731 1.00 86.12 183 ASP A N 1
ATOM 1416 C CA . ASP A 1 183 ? -11.656 -3.539 2.748 1.00 86.12 183 ASP A CA 1
ATOM 1417 C C . ASP A 1 183 ? -12.077 -4.499 3.867 1.00 86.12 183 ASP A C 1
ATOM 1419 O O . ASP A 1 183 ? -12.436 -4.107 4.977 1.00 86.12 183 ASP A O 1
ATOM 1423 N N . ARG A 1 184 ? -12.046 -5.797 3.552 1.00 81.94 184 ARG A N 1
ATOM 1424 C CA . ARG A 1 184 ? -12.598 -6.820 4.444 1.00 81.94 184 ARG A CA 1
ATOM 1425 C C . ARG A 1 184 ? -11.831 -6.938 5.752 1.00 81.94 184 ARG A C 1
ATOM 1427 O O . ARG A 1 184 ? -12.438 -7.295 6.756 1.00 81.94 184 ARG A O 1
ATOM 1434 N N . PHE A 1 185 ? -10.521 -6.694 5.727 1.00 77.75 185 PHE A N 1
ATOM 1435 C CA . PHE A 1 185 ? -9.678 -6.848 6.904 1.00 77.75 185 PHE A CA 1
ATOM 1436 C C . PHE A 1 185 ? -10.090 -5.832 7.971 1.00 77.75 185 PHE A C 1
ATOM 1438 O O . PHE A 1 185 ? -10.466 -6.223 9.074 1.00 77.75 185 PHE A O 1
ATOM 1445 N N . SER A 1 186 ? -10.163 -4.552 7.605 1.00 81.56 186 SER A N 1
ATOM 1446 C CA . SER A 1 186 ? -10.627 -3.487 8.491 1.00 81.56 186 SER A CA 1
ATOM 1447 C C . SER A 1 186 ? -12.072 -3.679 8.934 1.00 81.56 186 SER A C 1
ATOM 1449 O O . SER A 1 186 ? -12.359 -3.598 10.130 1.00 81.56 186 SER A O 1
ATOM 1451 N N . THR A 1 187 ? -12.986 -3.993 8.008 1.00 84.62 187 THR A N 1
ATOM 1452 C CA . THR A 1 187 ? -14.410 -4.111 8.358 1.00 84.62 187 THR A CA 1
ATOM 1453 C C . THR A 1 187 ? -14.695 -5.283 9.292 1.00 84.62 187 THR A C 1
ATOM 1455 O O . THR A 1 187 ? -15.587 -5.180 10.131 1.00 84.62 187 THR A O 1
ATOM 1458 N N . ASN A 1 188 ? -13.937 -6.381 9.187 1.00 81.12 188 ASN A N 1
ATOM 1459 C CA . ASN A 1 188 ? -14.066 -7.522 10.100 1.00 81.12 188 ASN A CA 1
ATOM 1460 C C . ASN A 1 188 ? -13.630 -7.168 11.529 1.00 81.12 188 ASN A C 1
ATOM 1462 O O . ASN A 1 188 ? -14.167 -7.728 12.478 1.00 81.12 188 ASN A O 1
ATOM 1466 N N . CYS A 1 189 ? -12.719 -6.205 11.675 1.00 75.75 189 CYS A N 1
ATOM 1467 C CA . CYS A 1 189 ? -12.293 -5.648 12.957 1.00 75.75 189 CYS A CA 1
ATOM 1468 C C . CYS A 1 189 ? -13.177 -4.472 13.428 1.00 75.75 189 CYS A C 1
ATOM 1470 O O . CYS A 1 189 ? -12.811 -3.760 14.356 1.00 75.75 189 CYS A O 1
ATOM 1472 N N . GLY A 1 190 ? -14.326 -4.227 12.782 1.00 82.75 190 GLY A N 1
ATOM 1473 C CA . GLY A 1 190 ? -15.267 -3.159 13.144 1.00 82.75 190 GLY A CA 1
ATOM 1474 C C . GLY A 1 190 ? -14.945 -1.775 12.562 1.00 82.75 190 GLY A C 1
ATOM 1475 O O . GLY A 1 190 ? -15.752 -0.851 12.701 1.00 82.75 190 GLY A O 1
ATOM 1476 N N . PHE A 1 191 ? -13.827 -1.619 11.848 1.00 85.44 191 PHE A N 1
ATOM 1477 C CA . PHE A 1 191 ? -13.440 -0.358 11.214 1.00 85.44 191 PHE A CA 1
ATOM 1478 C C . PHE A 1 191 ? -14.163 -0.187 9.878 1.00 85.44 191 PHE A C 1
ATOM 1480 O O . PHE A 1 191 ? -13.769 -0.736 8.852 1.00 85.44 191 PHE A O 1
ATOM 1487 N N . THR A 1 192 ? -15.258 0.569 9.906 1.00 89.81 192 THR A N 1
ATOM 1488 C CA . THR A 1 192 ? -16.157 0.767 8.754 1.00 89.81 192 THR A CA 1
ATOM 1489 C C . THR A 1 192 ? -16.169 2.201 8.228 1.00 89.81 192 THR A C 1
ATOM 1491 O O . THR A 1 192 ? -16.612 2.441 7.105 1.00 89.81 192 THR A O 1
ATOM 1494 N N . HIS A 1 193 ? -15.675 3.161 9.009 1.00 90.56 193 HIS A N 1
ATOM 1495 C CA . HIS A 1 193 ? -15.669 4.579 8.664 1.00 90.56 193 HIS A CA 1
ATOM 1496 C C . HIS A 1 193 ? -14.457 5.282 9.277 1.00 90.56 193 HIS A C 1
ATOM 1498 O O . HIS A 1 193 ? -14.023 4.935 10.375 1.00 90.56 193 HIS A O 1
ATOM 1504 N N . LEU A 1 194 ? -13.932 6.287 8.575 1.00 89.88 194 LEU A N 1
ATOM 1505 C CA . LEU A 1 194 ? -12.952 7.205 9.144 1.00 89.88 194 LEU A CA 1
ATOM 1506 C C . LEU A 1 194 ? -13.675 8.274 9.983 1.00 89.88 194 LEU A C 1
ATOM 1508 O O . LEU A 1 194 ? -14.725 8.777 9.570 1.00 89.88 194 LEU A O 1
ATOM 1512 N N . PRO A 1 195 ? -13.124 8.665 11.145 1.00 86.31 195 PRO A N 1
ATOM 1513 C CA . PRO A 1 195 ? -13.792 9.587 12.065 1.00 86.31 195 PRO A CA 1
ATOM 1514 C C . PRO A 1 195 ? -13.748 11.053 11.604 1.00 86.31 195 PRO A C 1
ATOM 1516 O O . PRO A 1 195 ? -14.482 11.890 12.129 1.00 86.31 195 PRO A O 1
ATOM 1519 N N . HIS A 1 196 ? -12.885 11.392 10.642 1.00 87.62 196 HIS A N 1
ATOM 1520 C CA . HIS A 1 196 ? -12.625 12.773 10.245 1.00 87.62 196 HIS A CA 1
ATOM 1521 C C . HIS A 1 196 ? -13.411 13.191 9.000 1.00 87.62 196 HIS A C 1
ATOM 1523 O O . HIS A 1 196 ? -13.423 12.501 7.982 1.00 87.62 196 HIS A O 1
ATOM 1529 N N . VAL A 1 197 ? -14.008 14.380 9.079 1.00 92.06 197 VAL A N 1
ATOM 1530 C CA . VAL A 1 197 ? -14.670 15.062 7.965 1.00 92.06 197 VAL A CA 1
ATOM 1531 C C . VAL A 1 197 ? -13.716 16.107 7.390 1.00 92.06 197 VAL A C 1
ATOM 1533 O O . VAL A 1 197 ? -13.074 16.838 8.144 1.00 92.06 197 VAL A O 1
ATOM 1536 N N . ILE A 1 198 ? -13.632 16.191 6.065 1.00 91.19 198 ILE A N 1
ATOM 1537 C CA . ILE A 1 198 ? -12.768 17.136 5.349 1.00 91.19 198 ILE A CA 1
ATOM 1538 C C . ILE A 1 198 ? -13.570 17.997 4.380 1.00 91.19 198 ILE A C 1
ATOM 1540 O O . ILE A 1 198 ? -14.625 17.579 3.904 1.00 91.19 198 ILE A O 1
ATOM 1544 N N . ASP A 1 199 ? -13.050 19.177 4.047 1.00 90.19 199 ASP A N 1
ATOM 1545 C CA . ASP A 1 199 ? -13.575 19.972 2.939 1.00 90.19 199 ASP A CA 1
ATOM 1546 C C . ASP A 1 199 ? -12.987 19.483 1.608 1.00 90.19 199 ASP A C 1
ATOM 1548 O O . ASP A 1 199 ? -11.813 19.129 1.515 1.00 90.19 199 ASP A O 1
ATOM 1552 N N . LEU A 1 200 ? -13.797 19.444 0.553 1.00 84.44 200 LEU A N 1
ATOM 1553 C CA . LEU A 1 200 ? -13.327 19.050 -0.772 1.00 84.44 200 LEU A CA 1
ATOM 1554 C C . LEU A 1 200 ? -12.302 20.040 -1.346 1.00 84.44 200 LEU A C 1
ATOM 1556 O O . LEU A 1 200 ? -11.380 19.624 -2.042 1.00 84.44 200 LEU A O 1
ATOM 1560 N N . TYR A 1 201 ? -12.446 21.341 -1.101 1.00 83.19 201 TYR A N 1
ATOM 1561 C CA . TYR A 1 201 ? -11.758 22.391 -1.857 1.00 83.19 201 TYR A CA 1
ATOM 1562 C C . TYR A 1 201 ? -10.463 22.905 -1.218 1.00 83.19 201 TYR A C 1
ATOM 1564 O O . TYR A 1 201 ? -9.732 23.650 -1.870 1.00 83.19 201 TYR A O 1
ATOM 1572 N N . ASP A 1 202 ? -10.137 22.488 0.003 1.00 85.31 202 ASP A N 1
ATOM 1573 C CA . ASP A 1 202 ? -8.934 22.920 0.734 1.00 85.31 202 ASP A CA 1
ATOM 1574 C C . ASP A 1 202 ? -7.635 22.214 0.275 1.00 85.31 202 ASP A C 1
ATOM 1576 O O . ASP A 1 202 ? -6.535 22.559 0.705 1.00 85.31 202 ASP A O 1
ATOM 1580 N N . G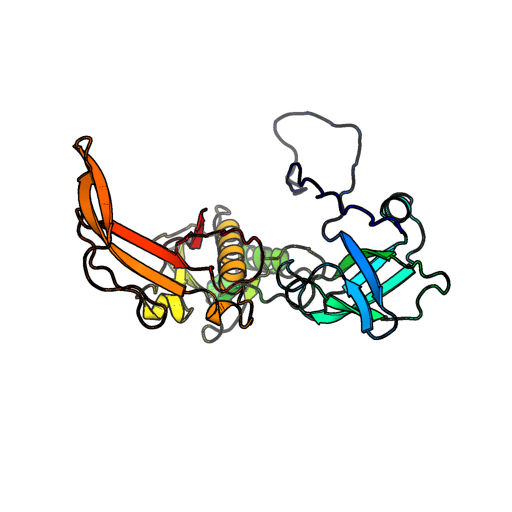LY A 1 203 ? -7.747 21.228 -0.623 1.00 80.50 203 GLY A N 1
ATOM 1581 C CA . GLY A 1 203 ? -6.623 20.425 -1.112 1.00 80.50 203 GLY A CA 1
ATOM 1582 C C . GLY A 1 203 ? -6.248 19.233 -0.221 1.00 80.50 203 GLY A C 1
ATOM 1583 O O . GLY A 1 203 ? -5.356 18.467 -0.587 1.00 80.50 203 GLY A O 1
ATOM 1584 N N . THR A 1 204 ? -6.942 19.017 0.895 1.00 85.69 204 THR A N 1
ATOM 1585 C CA . THR A 1 204 ? -6.730 17.902 1.828 1.00 85.69 204 THR A CA 1
ATOM 1586 C C . THR A 1 204 ? -7.102 16.561 1.199 1.00 85.69 204 THR A C 1
ATOM 1588 O O . THR A 1 204 ? -6.389 15.573 1.388 1.00 85.69 204 THR A O 1
ATOM 1591 N N . LEU A 1 205 ? -8.146 16.523 0.361 1.00 86.06 205 LEU A N 1
ATOM 1592 C CA . LEU A 1 205 ? -8.600 15.296 -0.307 1.00 86.06 205 LEU A CA 1
ATOM 1593 C C . LEU A 1 205 ? -7.483 14.605 -1.106 1.00 86.06 205 LEU A C 1
ATOM 1595 O O . LEU A 1 205 ? -7.316 13.392 -1.010 1.00 86.06 205 LEU A O 1
ATOM 1599 N N . SER A 1 206 ? -6.703 15.353 -1.893 1.00 81.62 206 SER A N 1
ATOM 1600 C CA . SER A 1 206 ? -5.638 14.757 -2.713 1.00 81.62 206 SER A CA 1
ATOM 1601 C C . SER A 1 206 ? -4.516 14.168 -1.857 1.00 81.62 206 SER A C 1
ATOM 1603 O O . SER A 1 206 ? -3.959 13.129 -2.212 1.00 81.62 206 SER A O 1
ATOM 1605 N N . ARG A 1 207 ? -4.211 14.805 -0.719 1.00 82.06 207 ARG A N 1
ATOM 1606 C CA . ARG A 1 207 ? -3.213 14.333 0.246 1.00 82.06 207 ARG A CA 1
ATOM 1607 C C . ARG A 1 207 ? -3.674 13.050 0.920 1.00 82.06 207 ARG A C 1
ATOM 1609 O O . ARG A 1 207 ? -2.922 12.086 0.912 1.00 82.06 207 ARG A O 1
ATOM 1616 N N . ILE A 1 208 ? -4.912 13.010 1.413 1.00 87.00 208 ILE A N 1
ATOM 1617 C CA . ILE A 1 208 ? -5.484 11.811 2.045 1.00 87.00 208 ILE A CA 1
ATOM 1618 C C . ILE A 1 208 ? -5.512 10.649 1.066 1.00 87.00 208 ILE A C 1
ATOM 1620 O O . ILE A 1 208 ? -5.042 9.568 1.390 1.00 87.00 208 ILE A O 1
ATOM 1624 N N . LEU A 1 209 ? -6.004 10.874 -0.149 1.00 86.25 209 LEU A N 1
ATOM 1625 C CA . LEU A 1 209 ? -6.079 9.824 -1.157 1.00 86.25 209 LEU A CA 1
ATOM 1626 C C . LEU A 1 209 ? -4.695 9.288 -1.553 1.00 86.25 209 LEU A C 1
ATOM 1628 O O . LEU A 1 209 ? -4.536 8.087 -1.755 1.00 86.25 209 LEU A O 1
ATOM 1632 N N . ARG A 1 210 ? -3.679 10.154 -1.621 1.00 81.00 210 ARG A N 1
ATOM 1633 C CA . ARG A 1 210 ? -2.290 9.741 -1.851 1.00 81.00 210 ARG A CA 1
ATOM 1634 C C . ARG A 1 210 ? -1.724 8.954 -0.668 1.00 81.00 210 ARG A C 1
ATOM 1636 O O . ARG A 1 210 ? -1.093 7.926 -0.890 1.00 81.00 210 ARG A O 1
ATOM 1643 N N . SER A 1 211 ? -1.954 9.411 0.561 1.00 83.38 211 SER A N 1
ATOM 1644 C CA . SER A 1 211 ? -1.528 8.701 1.772 1.00 83.38 211 SER A CA 1
ATOM 1645 C C . SER A 1 211 ? -2.208 7.340 1.889 1.00 83.38 211 SER A C 1
ATOM 1647 O O . SER A 1 211 ? -1.526 6.346 2.098 1.00 83.38 211 SER A O 1
ATOM 1649 N N . ALA A 1 212 ? -3.516 7.266 1.642 1.00 88.19 212 ALA A N 1
ATOM 1650 C CA . ALA A 1 212 ? -4.272 6.021 1.601 1.00 88.19 212 ALA A CA 1
ATOM 1651 C C . ALA A 1 212 ? -3.754 5.078 0.509 1.00 88.19 212 ALA A C 1
ATOM 1653 O O . ALA A 1 212 ? -3.603 3.883 0.735 1.00 88.19 212 ALA A O 1
ATOM 1654 N N . ALA A 1 213 ? -3.426 5.602 -0.672 1.00 84.88 213 ALA A N 1
ATOM 1655 C CA . ALA A 1 213 ? -2.842 4.790 -1.728 1.00 84.88 213 ALA A CA 1
ATOM 1656 C C . ALA A 1 213 ? -1.470 4.235 -1.338 1.00 84.88 213 ALA A C 1
ATOM 1658 O O . ALA A 1 213 ? -1.185 3.080 -1.638 1.00 84.88 213 ALA A O 1
ATOM 1659 N N . HIS A 1 214 ? -0.656 5.007 -0.614 1.00 82.06 214 HIS A N 1
ATOM 1660 C CA . HIS A 1 214 ? 0.590 4.505 -0.044 1.00 82.06 214 HIS A CA 1
ATOM 1661 C C . HIS A 1 214 ? 0.337 3.445 1.037 1.00 82.06 214 HIS A C 1
ATOM 1663 O O . HIS A 1 214 ? 0.971 2.395 1.018 1.00 82.06 214 HIS A O 1
ATOM 1669 N N . TYR A 1 215 ? -0.618 3.692 1.934 1.00 86.94 215 TYR A N 1
ATOM 1670 C CA . TYR A 1 215 ? -1.042 2.771 2.985 1.00 86.94 215 TYR A CA 1
ATOM 1671 C C . TYR A 1 215 ? -1.431 1.404 2.422 1.00 86.94 215 TYR A C 1
ATOM 1673 O O . TYR A 1 215 ? -0.799 0.404 2.752 1.00 86.94 215 TYR A O 1
ATOM 1681 N N . TYR A 1 216 ? -2.403 1.363 1.508 1.00 84.19 216 TYR A N 1
ATOM 1682 C CA . TYR A 1 216 ? -2.862 0.110 0.911 1.00 84.19 216 TYR A CA 1
ATOM 1683 C C . TYR A 1 216 ? -1.793 -0.528 0.030 1.00 84.19 216 TYR A C 1
ATOM 1685 O O . TYR A 1 216 ? -1.665 -1.742 0.038 1.00 84.19 216 TYR A O 1
ATOM 1693 N N . PHE A 1 217 ? -0.968 0.257 -0.670 1.00 79.25 217 PHE A N 1
ATOM 1694 C CA . PHE A 1 217 ? 0.156 -0.296 -1.426 1.00 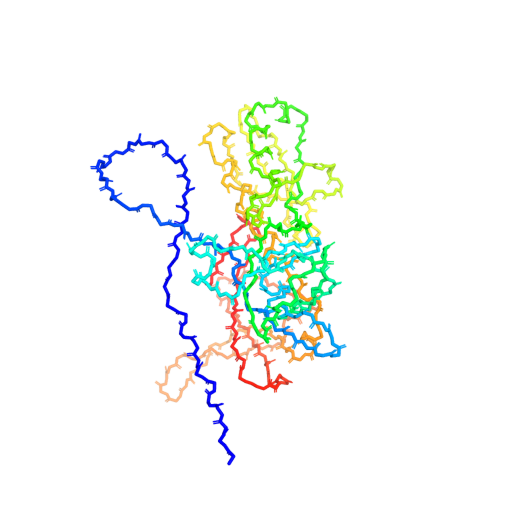79.25 217 PHE A CA 1
ATOM 1695 C C . PHE A 1 217 ? 1.143 -1.058 -0.528 1.00 79.25 217 PHE A C 1
ATOM 1697 O O . PHE A 1 217 ? 1.608 -2.131 -0.912 1.00 79.25 217 PHE A O 1
ATOM 1704 N N . GLN A 1 218 ? 1.463 -0.515 0.650 1.00 78.38 218 GLN A N 1
ATOM 1705 C CA . GLN A 1 218 ? 2.366 -1.154 1.610 1.00 78.38 218 GLN A CA 1
ATOM 1706 C C . GLN A 1 218 ? 1.688 -2.314 2.354 1.00 78.38 218 GLN A C 1
ATOM 1708 O O . GLN A 1 218 ? 2.325 -3.338 2.586 1.00 78.38 218 GLN A O 1
ATOM 1713 N N . LEU A 1 219 ? 0.399 -2.191 2.682 1.00 79.31 219 LEU A N 1
ATOM 1714 C CA . LEU A 1 219 ? -0.368 -3.240 3.359 1.00 79.31 219 LEU A CA 1
ATOM 1715 C C . LEU A 1 219 ? -0.608 -4.453 2.444 1.00 79.31 219 LEU A C 1
ATOM 1717 O O . LEU A 1 219 ? -0.327 -5.589 2.823 1.00 79.31 219 LEU A O 1
ATOM 1721 N N . ASP A 1 220 ? -1.037 -4.208 1.201 1.00 73.06 220 ASP A N 1
ATOM 1722 C CA . ASP A 1 220 ? -1.252 -5.226 0.162 1.00 73.06 220 ASP A CA 1
ATOM 1723 C C . ASP A 1 220 ? 0.068 -5.731 -0.437 1.00 73.06 220 ASP A C 1
ATOM 1725 O O . ASP A 1 220 ? 0.069 -6.554 -1.366 1.00 73.06 220 ASP A O 1
ATOM 1729 N N . PHE A 1 221 ? 1.215 -5.289 0.091 1.00 67.12 221 PHE A N 1
ATOM 1730 C CA . PHE A 1 221 ? 2.530 -5.814 -0.248 1.00 67.12 221 PHE A CA 1
ATOM 1731 C C . PHE A 1 221 ? 2.717 -7.236 0.305 1.00 67.12 221 PHE A C 1
ATOM 1733 O O . PHE A 1 221 ? 3.666 -7.574 1.009 1.00 67.12 221 PHE A O 1
ATOM 1740 N N . HIS A 1 222 ? 1.809 -8.133 -0.068 1.00 59.09 222 HIS A N 1
ATOM 1741 C CA . HIS A 1 222 ? 1.884 -9.547 0.200 1.00 59.09 222 HIS A CA 1
ATOM 1742 C C . HIS A 1 222 ? 3.028 -10.131 -0.602 1.00 59.09 222 HIS A C 1
ATOM 1744 O O . HIS A 1 222 ? 2.901 -10.499 -1.777 1.00 59.09 222 HIS A O 1
ATOM 1750 N N . ILE A 1 223 ? 4.176 -10.274 0.039 1.00 54.72 223 ILE A N 1
ATOM 1751 C CA . ILE A 1 223 ? 5.177 -11.190 -0.456 1.00 54.72 223 ILE A CA 1
ATOM 1752 C C . ILE A 1 223 ? 4.619 -12.596 -0.219 1.00 54.72 223 ILE A C 1
ATOM 1754 O O . ILE A 1 223 ? 4.738 -13.149 0.865 1.00 54.72 223 ILE A O 1
ATOM 1758 N N . SER A 1 224 ? 4.000 -13.184 -1.245 1.00 50.25 224 SER A N 1
ATOM 1759 C CA . SER A 1 224 ? 3.657 -14.606 -1.267 1.00 50.25 224 SER A CA 1
ATOM 1760 C C . SER A 1 224 ? 4.958 -15.411 -1.310 1.00 50.25 224 SER A C 1
ATOM 1762 O O . SER A 1 224 ? 5.431 -15.831 -2.371 1.00 50.25 224 SER A O 1
ATOM 1764 N N . ASN A 1 225 ? 5.612 -15.538 -0.169 1.00 55.22 225 ASN A N 1
ATOM 1765 C CA . ASN A 1 225 ? 6.750 -16.406 0.017 1.00 55.22 225 ASN A CA 1
ATOM 1766 C C . ASN A 1 225 ? 6.442 -17.357 1.165 1.00 55.22 225 ASN A C 1
ATOM 1768 O O . ASN A 1 225 ? 5.653 -17.079 2.062 1.00 55.22 225 ASN A O 1
ATOM 1772 N N . ASN A 1 226 ? 7.126 -18.489 1.150 1.00 61.50 226 ASN A N 1
ATOM 1773 C CA . ASN A 1 226 ? 7.076 -19.421 2.259 1.00 61.50 226 ASN A CA 1
ATOM 1774 C C . ASN A 1 226 ? 7.890 -18.893 3.461 1.00 61.50 226 ASN A C 1
ATOM 1776 O O . ASN A 1 226 ? 8.304 -19.699 4.281 1.00 61.50 226 ASN A O 1
ATOM 1780 N N . LEU A 1 227 ? 8.211 -17.587 3.555 1.00 67.69 227 LEU A N 1
ATOM 1781 C CA . LEU A 1 227 ? 8.984 -17.071 4.693 1.00 67.69 227 LEU A CA 1
ATOM 1782 C C . LEU A 1 227 ? 8.150 -17.035 5.967 1.00 67.69 227 LEU A C 1
ATOM 1784 O O . LEU A 1 227 ? 8.695 -17.283 7.037 1.00 67.69 227 LEU A O 1
ATOM 1788 N N . SER A 1 228 ? 6.835 -16.838 5.849 1.00 71.31 228 SER A N 1
ATOM 1789 C CA . SER A 1 228 ? 5.913 -16.912 6.985 1.00 71.31 228 SER A CA 1
ATOM 1790 C C . SER A 1 228 ? 5.992 -18.246 7.735 1.00 71.31 228 SER A C 1
ATOM 1792 O O . SER A 1 228 ? 5.781 -18.276 8.936 1.00 71.31 228 SER A O 1
ATOM 1794 N N . GLN A 1 229 ? 6.378 -19.348 7.076 1.00 75.25 229 GLN A N 1
ATOM 1795 C CA . GLN A 1 229 ? 6.537 -20.650 7.741 1.00 75.25 229 GLN A CA 1
ATOM 1796 C C . GLN A 1 229 ? 7.794 -20.741 8.633 1.00 75.25 229 GLN A C 1
ATOM 1798 O O . GLN A 1 229 ? 7.947 -21.695 9.401 1.00 75.25 229 GLN A O 1
ATOM 1803 N N . TYR A 1 230 ? 8.721 -19.791 8.485 1.00 80.50 230 TYR A N 1
ATOM 1804 C CA . TYR A 1 230 ? 9.981 -19.713 9.226 1.00 80.50 230 TYR A CA 1
ATOM 1805 C C . TYR A 1 230 ? 9.993 -18.591 10.268 1.00 80.50 230 TYR A C 1
ATOM 1807 O O . TYR A 1 230 ? 10.931 -18.535 11.056 1.00 80.50 230 TYR A O 1
ATOM 1815 N N . VAL A 1 231 ? 8.978 -17.726 10.278 1.00 82.38 231 VAL A N 1
ATOM 1816 C CA . VAL A 1 231 ? 8.818 -16.663 11.272 1.00 82.38 231 VAL A CA 1
ATOM 1817 C C . VAL A 1 231 ? 7.692 -17.067 12.211 1.00 82.38 231 VAL A C 1
ATOM 1819 O O . VAL A 1 231 ? 6.576 -17.317 11.760 1.00 82.38 231 VAL A O 1
ATOM 1822 N N . LYS A 1 232 ? 7.976 -17.146 13.510 1.00 86.75 232 LYS A N 1
ATOM 1823 C CA . LYS A 1 232 ? 6.944 -17.334 14.533 1.00 86.75 232 LYS A CA 1
ATOM 1824 C C . LYS A 1 232 ? 6.715 -15.998 15.229 1.00 86.75 232 LYS A C 1
ATOM 1826 O O . LYS A 1 232 ? 7.657 -15.414 15.753 1.00 86.75 232 LYS A O 1
ATOM 1831 N N . VAL A 1 233 ? 5.476 -15.527 15.202 1.00 87.19 233 VAL A N 1
ATOM 1832 C CA . VAL A 1 233 ? 5.033 -14.342 15.940 1.00 87.19 233 VAL A CA 1
ATOM 1833 C C . VAL A 1 233 ? 4.188 -14.828 17.105 1.00 87.19 233 VAL A C 1
ATOM 1835 O O . VAL A 1 233 ? 3.304 -15.659 16.908 1.00 87.19 233 VAL A O 1
ATOM 1838 N N . GLU A 1 234 ? 4.486 -14.332 18.296 1.00 90.19 234 GLU A N 1
ATOM 1839 C CA . GLU A 1 234 ? 3.718 -14.576 19.515 1.00 90.19 234 GLU A CA 1
ATOM 1840 C C . GLU A 1 234 ? 3.421 -13.233 20.179 1.00 90.19 234 GLU A C 1
ATOM 1842 O O . GLU A 1 234 ? 4.214 -12.288 20.072 1.00 90.19 234 GLU A O 1
ATOM 1847 N N . PHE A 1 235 ? 2.297 -13.143 20.879 1.00 91.31 235 PHE A N 1
ATOM 1848 C CA . PHE A 1 235 ? 1.856 -11.904 21.502 1.00 91.31 235 PHE A CA 1
ATOM 1849 C C . PHE A 1 235 ? 1.334 -12.171 22.909 1.00 91.31 235 PHE A C 1
ATOM 1851 O O . PHE A 1 235 ? 0.442 -12.987 23.101 1.00 91.31 235 PHE A O 1
ATOM 1858 N N . PHE A 1 236 ? 1.870 -11.476 23.908 1.00 91.88 236 PHE A N 1
ATOM 1859 C CA . PHE A 1 236 ? 1.604 -11.786 25.312 1.00 91.88 236 PHE A CA 1
ATOM 1860 C C . PHE A 1 236 ? 1.169 -10.547 26.090 1.00 91.88 236 PHE A C 1
ATOM 1862 O O . PHE A 1 236 ? 1.697 -9.459 25.836 1.00 91.88 236 PHE A O 1
ATOM 1869 N N . PRO A 1 237 ? 0.291 -10.695 27.098 1.00 91.19 237 PRO A N 1
ATOM 1870 C CA . PRO A 1 237 ? 0.200 -9.701 28.154 1.00 91.19 237 PRO A CA 1
ATOM 1871 C C . PRO A 1 237 ? 1.549 -9.631 28.876 1.00 91.19 237 PRO A C 1
ATOM 1873 O O . PRO A 1 237 ? 2.250 -10.636 29.009 1.00 91.19 237 PRO A O 1
ATOM 1876 N N . LEU A 1 238 ? 1.928 -8.453 29.354 1.00 91.69 238 LEU A N 1
ATOM 1877 C CA . LEU A 1 238 ? 3.156 -8.246 30.110 1.00 91.69 238 LEU A CA 1
ATOM 1878 C C . LEU A 1 238 ? 2.833 -8.022 31.581 1.00 91.69 238 LEU A C 1
ATOM 1880 O O . LEU A 1 238 ? 1.887 -7.322 31.932 1.00 91.69 238 LEU A O 1
ATOM 1884 N N . LYS A 1 239 ? 3.659 -8.606 32.444 1.00 90.50 239 LYS A N 1
ATOM 1885 C CA . LYS A 1 239 ? 3.624 -8.406 33.891 1.00 90.50 239 LYS A CA 1
ATOM 1886 C C . LYS A 1 239 ? 4.934 -7.794 34.346 1.00 90.50 239 LYS A C 1
ATOM 1888 O O . LYS A 1 239 ? 6.003 -8.184 33.877 1.00 90.50 239 LYS A O 1
ATOM 1893 N N . GLU A 1 240 ? 4.834 -6.858 35.277 1.00 91.50 240 GLU A N 1
ATOM 1894 C CA . GLU A 1 240 ? 5.993 -6.298 35.956 1.00 91.50 240 GLU A CA 1
ATOM 1895 C C . GLU A 1 240 ? 6.574 -7.328 36.926 1.00 91.50 240 GLU A C 1
ATOM 1897 O O . GLU A 1 240 ? 5.864 -7.929 37.734 1.00 91.50 240 GLU A O 1
ATOM 1902 N N . GLN A 1 241 ? 7.879 -7.542 36.828 1.00 88.44 241 GLN A N 1
ATOM 1903 C CA . GLN A 1 241 ? 8.672 -8.289 37.792 1.00 88.44 241 GLN A CA 1
ATOM 1904 C C . GLN A 1 241 ? 9.856 -7.434 38.225 1.00 88.44 241 GLN A C 1
ATOM 1906 O O . GLN A 1 241 ? 10.370 -6.638 37.442 1.00 88.44 241 GLN A O 1
ATOM 1911 N N . TYR A 1 242 ? 10.290 -7.607 39.469 1.00 89.81 242 TYR A N 1
ATOM 1912 C CA . TYR A 1 242 ? 11.480 -6.938 39.978 1.00 89.81 242 TYR A CA 1
ATOM 1913 C C . TYR A 1 242 ? 12.704 -7.818 39.733 1.00 89.81 242 TYR A C 1
ATOM 1915 O O . TYR A 1 242 ? 12.705 -8.997 40.098 1.00 89.81 242 TYR A O 1
ATOM 1923 N N . ASP A 1 243 ? 13.731 -7.253 39.105 1.00 87.81 243 ASP A N 1
ATOM 1924 C CA . ASP A 1 243 ? 15.029 -7.905 38.965 1.00 87.81 243 ASP A CA 1
ATOM 1925 C C . ASP A 1 243 ? 15.846 -7.852 40.274 1.00 87.81 243 ASP A C 1
ATOM 1927 O O . ASP A 1 243 ? 15.387 -7.380 41.317 1.00 87.81 243 ASP A O 1
ATOM 1931 N N . GLN A 1 244 ? 17.072 -8.380 40.231 1.00 87.00 244 GLN A N 1
ATOM 1932 C CA . GLN A 1 244 ? 17.962 -8.450 41.397 1.00 87.00 244 GLN A CA 1
ATOM 1933 C C . GLN A 1 244 ? 18.421 -7.072 41.904 1.00 87.00 244 GLN A C 1
ATOM 1935 O O . GLN A 1 244 ? 18.769 -6.955 43.079 1.00 87.00 244 GLN A O 1
ATOM 1940 N N . ASP A 1 245 ? 18.369 -6.046 41.054 1.00 89.75 245 ASP A N 1
ATOM 1941 C CA . ASP A 1 245 ? 18.709 -4.656 41.369 1.00 89.75 245 ASP A CA 1
ATOM 1942 C C . ASP A 1 245 ? 17.453 -3.820 41.692 1.00 89.75 245 ASP A C 1
ATOM 1944 O O . ASP A 1 245 ? 17.519 -2.594 41.814 1.00 89.75 245 ASP A O 1
ATOM 1948 N N . ASN A 1 246 ? 16.302 -4.484 41.877 1.00 84.88 246 ASN A N 1
ATOM 1949 C CA . ASN A 1 246 ? 14.993 -3.880 42.126 1.00 84.88 246 ASN A CA 1
ATOM 1950 C C . ASN A 1 246 ? 14.498 -2.986 40.965 1.00 84.88 246 ASN A C 1
ATOM 1952 O O . ASN A 1 246 ? 13.659 -2.103 41.164 1.00 84.88 246 ASN A O 1
ATOM 1956 N N . GLY A 1 247 ? 15.012 -3.219 39.755 1.00 87.62 247 GLY A N 1
ATOM 1957 C CA . GLY A 1 247 ? 14.519 -2.662 38.502 1.00 87.62 247 GLY A CA 1
ATOM 1958 C C . GLY A 1 247 ? 13.255 -3.381 38.034 1.00 87.62 247 GLY A C 1
ATOM 1959 O O . GLY A 1 247 ? 13.089 -4.581 38.245 1.00 87.62 247 GLY A O 1
ATOM 1960 N N . VAL A 1 248 ? 12.336 -2.641 37.411 1.00 88.38 248 VAL A N 1
ATOM 1961 C CA . VAL A 1 248 ? 11.107 -3.215 36.849 1.00 88.38 248 VAL A CA 1
ATOM 1962 C C . VAL A 1 248 ? 11.400 -3.761 35.456 1.00 88.38 248 VAL A C 1
ATOM 1964 O O . VAL A 1 248 ? 11.743 -3.009 34.544 1.00 88.38 248 VAL A O 1
ATOM 1967 N N . VAL A 1 249 ? 11.217 -5.067 35.284 1.00 90.75 249 VAL A N 1
ATOM 1968 C CA . VAL A 1 249 ? 11.315 -5.770 34.005 1.00 90.75 249 VAL A CA 1
ATOM 1969 C C . VAL A 1 249 ? 9.931 -6.257 33.599 1.00 90.75 249 VAL A C 1
ATOM 1971 O O . VAL A 1 249 ? 9.177 -6.792 34.410 1.00 90.75 249 VAL A O 1
ATOM 1974 N N . LEU A 1 250 ? 9.587 -6.072 32.326 1.00 90.19 250 LEU A N 1
ATOM 1975 C CA . LEU A 1 250 ? 8.353 -6.599 31.757 1.00 90.19 250 LEU A CA 1
ATOM 1976 C C . LEU A 1 250 ? 8.595 -8.007 31.224 1.00 90.19 250 LEU A C 1
ATOM 1978 O O . LEU A 1 250 ? 9.463 -8.217 30.377 1.00 90.19 250 LEU A O 1
ATOM 1982 N N . MET A 1 251 ? 7.808 -8.966 31.701 1.00 89.62 251 MET A N 1
ATOM 1983 C CA . MET A 1 251 ? 7.868 -10.353 31.254 1.00 89.62 251 MET A CA 1
ATOM 1984 C C . MET A 1 251 ? 6.523 -10.830 30.708 1.00 89.62 251 MET A C 1
ATOM 1986 O O . MET A 1 251 ? 5.487 -10.394 31.214 1.00 89.62 251 MET A O 1
ATOM 1990 N N . PRO A 1 252 ? 6.515 -11.756 29.730 1.00 90.44 252 PRO A N 1
ATOM 1991 C CA . PRO A 1 252 ? 5.295 -12.418 29.287 1.00 90.44 252 PRO A CA 1
ATOM 1992 C C . PRO A 1 252 ? 4.539 -13.017 30.473 1.00 90.44 252 PRO A C 1
ATOM 1994 O O . PRO A 1 252 ? 5.096 -13.762 31.283 1.00 90.44 252 PRO A O 1
ATOM 1997 N N . GLY A 1 253 ? 3.263 -12.681 30.585 1.00 85.00 253 GLY A N 1
ATOM 1998 C CA . GLY A 1 253 ? 2.382 -13.170 31.624 1.00 85.00 253 GLY A CA 1
ATOM 1999 C C . GLY A 1 253 ? 1.057 -13.604 31.029 1.00 85.00 253 GLY A C 1
ATOM 2000 O O . GLY A 1 253 ? 0.281 -12.765 30.608 1.00 85.00 253 GLY A O 1
ATOM 2001 N N . GLY A 1 254 ? 0.761 -14.898 31.087 1.00 87.06 254 GLY A N 1
ATOM 2002 C CA . GLY A 1 254 ? -0.446 -15.471 30.487 1.00 87.06 254 GLY A CA 1
ATOM 2003 C C . GLY A 1 254 ? -0.144 -16.217 29.191 1.00 87.06 254 GLY A C 1
ATOM 2004 O O . GLY A 1 254 ? 1.017 -16.489 28.885 1.00 87.06 254 GLY A O 1
ATOM 2005 N N . ASP A 1 255 ? -1.206 -16.574 28.475 1.00 89.81 255 ASP A N 1
ATOM 2006 C CA . ASP A 1 255 ? -1.126 -17.333 27.229 1.00 89.81 255 ASP A CA 1
ATOM 2007 C C . ASP A 1 255 ? -0.876 -16.418 26.021 1.00 89.81 255 ASP A C 1
ATOM 2009 O O . ASP A 1 255 ? -1.128 -15.212 26.070 1.00 89.81 255 ASP A O 1
ATOM 2013 N N . ASP A 1 256 ? -0.409 -17.014 24.921 1.00 89.12 256 ASP A N 1
ATOM 2014 C CA . ASP A 1 256 ? -0.307 -16.336 23.628 1.00 89.12 256 ASP A CA 1
ATOM 2015 C C . ASP A 1 256 ? -1.701 -15.884 23.150 1.00 89.12 256 ASP A C 1
ATOM 2017 O O . ASP A 1 256 ? -2.644 -16.679 23.020 1.00 89.12 256 ASP A O 1
ATOM 2021 N N . MET A 1 257 ? -1.825 -14.581 22.918 1.00 87.94 257 MET A N 1
ATOM 2022 C CA . MET A 1 257 ? -3.032 -13.910 22.447 1.00 87.94 257 MET A CA 1
ATOM 2023 C C . MET A 1 257 ? -3.119 -13.893 20.918 1.00 87.94 257 MET A C 1
ATOM 2025 O O . MET A 1 257 ? -4.185 -13.597 20.380 1.00 87.94 257 MET A O 1
ATOM 2029 N N . TYR A 1 258 ? -2.036 -14.222 20.207 1.00 84.56 258 TYR A N 1
ATOM 2030 C CA . TYR A 1 258 ? -2.034 -14.279 18.750 1.00 84.56 258 TYR A CA 1
ATOM 2031 C C . TYR A 1 258 ? -2.772 -15.525 18.248 1.00 84.56 258 TYR A C 1
ATOM 2033 O O . TYR A 1 258 ? -2.326 -16.661 18.418 1.00 84.56 258 TYR A O 1
ATOM 2041 N N . ARG A 1 259 ? -3.929 -15.324 17.609 1.00 78.06 259 ARG A N 1
ATOM 2042 C CA . ARG A 1 259 ? -4.785 -16.401 17.093 1.00 78.06 259 ARG A CA 1
ATOM 2043 C C . ARG A 1 259 ? -5.244 -16.080 15.680 1.00 78.06 259 ARG A C 1
ATOM 2045 O O . ARG A 1 259 ? -5.810 -15.028 15.425 1.00 78.06 259 ARG A O 1
ATOM 2052 N N . GLU A 1 260 ? -4.982 -17.003 14.755 1.00 72.00 260 GLU A N 1
ATOM 2053 C CA . GLU A 1 260 ? -5.448 -16.927 13.359 1.00 72.00 260 GLU A CA 1
ATOM 2054 C C . GLU A 1 260 ? -5.087 -15.618 12.624 1.00 72.00 260 GLU A C 1
ATOM 2056 O O . GLU A 1 260 ? -5.795 -15.181 11.722 1.00 72.00 260 GLU A O 1
ATOM 2061 N N . GLY A 1 261 ? -3.956 -14.998 12.976 1.00 71.50 261 GLY A N 1
ATOM 2062 C CA . GLY A 1 261 ? -3.533 -13.736 12.365 1.00 71.50 261 GLY A CA 1
ATOM 2063 C C . GLY A 1 261 ? -4.051 -12.479 13.061 1.00 71.50 261 GLY A C 1
ATOM 2064 O O . GLY A 1 261 ? -3.793 -11.384 12.569 1.00 71.50 261 GLY A O 1
ATOM 2065 N N . MET A 1 262 ? -4.744 -12.620 14.191 1.00 74.56 262 MET A N 1
ATOM 2066 C CA . MET A 1 262 ? -5.360 -11.527 14.936 1.00 74.56 262 MET A CA 1
ATOM 2067 C C . MET A 1 262 ? -4.957 -11.573 16.413 1.00 74.56 262 MET A C 1
ATOM 2069 O O . MET A 1 262 ? -4.713 -12.637 16.981 1.00 74.56 262 MET A O 1
ATOM 2073 N N . VAL A 1 263 ? -4.895 -10.397 17.031 1.00 82.88 263 VAL A N 1
ATOM 2074 C CA . VAL A 1 263 ? -4.857 -10.237 18.485 1.00 82.88 263 VAL A CA 1
ATOM 2075 C C . VAL A 1 263 ? -6.064 -9.394 18.856 1.00 82.88 263 VAL A C 1
ATOM 2077 O O . VAL A 1 263 ? -6.258 -8.316 18.296 1.00 82.88 263 VAL A O 1
ATOM 2080 N N . GLU A 1 264 ? -6.868 -9.883 19.788 1.00 79.50 264 GLU A N 1
ATOM 2081 C CA . GLU A 1 264 ? -7.961 -9.122 20.380 1.00 79.50 264 GLU A CA 1
ATOM 2082 C C . GLU A 1 264 ? -7.548 -8.732 21.798 1.00 79.50 264 GLU A C 1
ATOM 2084 O O . GLU A 1 264 ? -7.187 -9.591 22.603 1.00 79.50 264 GLU A O 1
ATOM 2089 N N . VAL A 1 265 ? -7.532 -7.429 22.075 1.00 79.69 265 VAL A N 1
ATOM 2090 C CA . VAL A 1 265 ? -7.132 -6.878 23.372 1.00 79.69 265 VAL A CA 1
ATOM 2091 C C . VAL A 1 265 ? -8.280 -6.035 23.900 1.00 79.69 265 VAL A C 1
ATOM 2093 O O . VAL A 1 265 ? -8.751 -5.122 23.221 1.00 79.69 265 VAL A O 1
ATOM 2096 N N . GLU A 1 266 ? -8.716 -6.333 25.118 1.00 78.69 266 GLU A N 1
ATOM 2097 C CA . GLU A 1 266 ? -9.604 -5.451 25.863 1.00 78.69 266 GLU A CA 1
ATOM 2098 C C . GLU A 1 266 ? -8.769 -4.288 26.410 1.00 78.69 266 GLU A C 1
ATOM 2100 O O . GLU A 1 266 ? -7.777 -4.499 27.107 1.00 78.69 266 GLU A O 1
ATOM 2105 N N . VAL A 1 267 ? -9.116 -3.060 26.020 1.00 73.00 267 VAL A N 1
ATOM 2106 C CA . VAL A 1 267 ? -8.336 -1.876 26.390 1.00 73.00 267 VAL A CA 1
ATOM 2107 C C . VAL A 1 267 ? -8.599 -1.539 27.856 1.00 73.00 267 VAL A C 1
ATOM 2109 O O . VAL A 1 267 ? -9.654 -1.009 28.197 1.00 73.00 267 VAL A O 1
ATOM 2112 N N . ASP A 1 268 ? -7.609 -1.825 28.693 1.00 79.12 268 ASP A N 1
ATOM 2113 C CA . ASP A 1 268 ? -7.498 -1.378 30.080 1.00 79.12 268 ASP A CA 1
ATOM 2114 C C . ASP A 1 268 ? -6.248 -0.490 30.201 1.00 79.12 268 ASP A C 1
ATOM 2116 O O . ASP A 1 268 ? -5.198 -0.816 29.640 1.00 79.12 268 ASP A O 1
ATOM 2120 N N . GLU A 1 269 ? -6.357 0.646 30.897 1.00 76.69 269 GLU A N 1
ATOM 2121 C CA . GLU A 1 269 ? -5.289 1.655 31.012 1.00 76.69 269 GLU A CA 1
ATOM 2122 C C . GLU A 1 269 ? -4.005 1.084 31.638 1.00 76.69 269 GLU A C 1
ATOM 2124 O O . GLU A 1 269 ? -2.909 1.589 31.389 1.00 76.69 269 GLU A O 1
ATOM 2129 N N . GLU A 1 270 ? -4.123 0.009 32.418 1.00 80.50 270 GLU A N 1
ATOM 2130 C CA . GLU A 1 270 ? -2.995 -0.654 33.076 1.00 80.50 270 GLU A CA 1
ATOM 2131 C C . GLU A 1 270 ? -2.411 -1.824 32.265 1.00 80.50 270 GLU A C 1
ATOM 2133 O O . GLU A 1 270 ? -1.327 -2.328 32.585 1.00 80.50 270 GLU A O 1
ATOM 2138 N N . MET A 1 271 ? -3.089 -2.269 31.201 1.00 82.38 271 MET A N 1
ATOM 2139 C CA . MET A 1 271 ? -2.686 -3.464 30.466 1.00 82.38 271 MET A CA 1
ATOM 2140 C C . MET A 1 271 ? -1.494 -3.181 29.549 1.00 82.38 271 MET A C 1
ATOM 2142 O O . MET A 1 271 ? -1.547 -2.380 28.618 1.00 82.38 271 MET A O 1
ATOM 2146 N N . LYS A 1 272 ? -0.404 -3.913 29.782 1.00 88.88 272 LYS A N 1
ATOM 2147 C CA . LYS A 1 272 ? 0.788 -3.912 28.929 1.00 88.88 272 LYS A CA 1
ATOM 2148 C C . LYS A 1 272 ? 0.821 -5.192 28.112 1.00 88.88 272 LYS A C 1
ATOM 2150 O O . LYS A 1 272 ? 0.432 -6.252 28.596 1.00 88.88 272 LYS A O 1
ATOM 2155 N N . TYR A 1 273 ? 1.333 -5.113 26.894 1.00 90.75 273 TYR A N 1
ATOM 2156 C CA . TYR A 1 273 ? 1.500 -6.264 26.016 1.00 90.75 273 TYR A CA 1
ATOM 2157 C C . TYR A 1 273 ? 2.807 -6.165 25.236 1.00 90.75 273 TYR A C 1
ATOM 2159 O O . TYR A 1 273 ? 3.390 -5.089 25.096 1.00 90.75 273 TYR A O 1
ATOM 2167 N N . GLY A 1 274 ? 3.289 -7.305 24.759 1.00 89.56 274 GLY A N 1
ATOM 2168 C CA . GLY A 1 274 ? 4.544 -7.412 24.035 1.00 89.56 274 GLY A CA 1
ATOM 2169 C C . GLY A 1 274 ? 4.471 -8.470 22.950 1.00 89.56 274 GLY A C 1
ATOM 2170 O O . GLY A 1 274 ? 3.688 -9.415 23.029 1.00 89.56 274 GLY A O 1
ATOM 2171 N N . MET A 1 275 ? 5.321 -8.305 21.944 1.00 89.31 275 MET A N 1
ATOM 2172 C CA . MET A 1 275 ? 5.428 -9.210 20.810 1.00 89.31 275 MET A CA 1
ATOM 2173 C C . MET A 1 275 ? 6.795 -9.888 20.822 1.00 89.31 275 MET A C 1
ATOM 2175 O O . MET A 1 275 ? 7.821 -9.229 20.992 1.00 89.31 275 MET A O 1
ATOM 2179 N N . ASN A 1 276 ? 6.804 -11.198 20.604 1.00 88.50 276 ASN A N 1
ATOM 2180 C CA . ASN A 1 276 ? 8.010 -11.966 20.338 1.00 88.50 276 ASN A CA 1
ATOM 2181 C C . ASN A 1 276 ? 8.019 -12.382 18.863 1.00 88.50 276 ASN A C 1
ATOM 2183 O O . ASN A 1 276 ? 7.054 -12.971 18.378 1.00 88.50 276 ASN A O 1
ATOM 2187 N N . ILE A 1 277 ? 9.104 -12.077 18.149 1.00 88.19 277 ILE A N 1
ATOM 2188 C CA . ILE A 1 277 ? 9.297 -12.483 16.753 1.00 88.19 277 ILE A CA 1
ATOM 2189 C C . ILE A 1 277 ? 10.513 -13.405 16.693 1.00 88.19 277 ILE A C 1
ATOM 2191 O O . ILE A 1 277 ? 11.658 -12.954 16.733 1.00 88.19 277 ILE A O 1
ATOM 2195 N N . ASP A 1 278 ? 10.266 -14.704 16.565 1.00 87.31 278 ASP A N 1
ATOM 2196 C CA . ASP A 1 278 ? 11.309 -15.709 16.395 1.00 87.31 278 ASP A CA 1
ATOM 2197 C C . ASP A 1 278 ? 11.605 -15.924 14.904 1.00 87.31 278 ASP A C 1
ATOM 2199 O O . ASP A 1 278 ? 10.779 -16.417 14.128 1.00 87.31 278 ASP A O 1
ATOM 2203 N N . ILE A 1 279 ? 12.826 -15.548 14.525 1.00 86.56 279 ILE A N 1
ATOM 2204 C CA . ILE A 1 279 ? 13.402 -15.693 13.183 1.00 86.56 279 ILE A CA 1
ATOM 2205 C C . ILE A 1 279 ? 14.517 -16.744 13.124 1.00 86.56 279 ILE A C 1
ATOM 2207 O O . ILE A 1 279 ? 15.198 -16.860 12.108 1.00 86.56 279 ILE A O 1
ATOM 2211 N N . SER A 1 280 ? 14.720 -17.532 14.182 1.00 83.75 280 SER A N 1
ATOM 2212 C CA . SER A 1 280 ? 15.829 -18.495 14.300 1.00 83.75 280 SER A CA 1
ATOM 2213 C C . SER A 1 280 ? 15.848 -19.564 13.205 1.00 83.75 280 SER A C 1
ATOM 2215 O O . SER A 1 280 ? 16.887 -20.156 12.915 1.00 83.75 280 SER A O 1
ATOM 2217 N N . ARG A 1 281 ? 14.699 -19.817 12.568 1.00 81.88 281 ARG A N 1
ATOM 2218 C CA . ARG A 1 281 ? 14.557 -20.794 11.480 1.00 81.88 281 ARG A CA 1
ATOM 2219 C C . ARG A 1 281 ? 14.980 -20.241 10.118 1.00 81.88 281 ARG A C 1
ATOM 2221 O O . ARG A 1 281 ? 15.034 -21.006 9.152 1.00 81.88 281 ARG A O 1
ATOM 2228 N N . LEU A 1 282 ? 15.259 -18.943 10.018 1.00 79.44 282 LEU A N 1
ATOM 2229 C CA . LEU A 1 282 ? 15.796 -18.319 8.817 1.00 79.44 282 LEU A CA 1
ATOM 2230 C C . LEU A 1 282 ? 17.322 -18.471 8.791 1.00 79.44 282 LEU A C 1
ATOM 2232 O O . LEU A 1 282 ? 18.017 -18.147 9.746 1.00 79.44 282 LEU A O 1
ATOM 2236 N N . ALA A 1 283 ? 17.861 -18.966 7.676 1.00 77.25 283 ALA A N 1
ATOM 2237 C CA . ALA A 1 283 ? 19.306 -19.064 7.491 1.00 77.25 283 ALA A CA 1
ATOM 2238 C C . ALA A 1 283 ? 19.902 -17.696 7.114 1.00 77.25 283 ALA A C 1
ATOM 2240 O O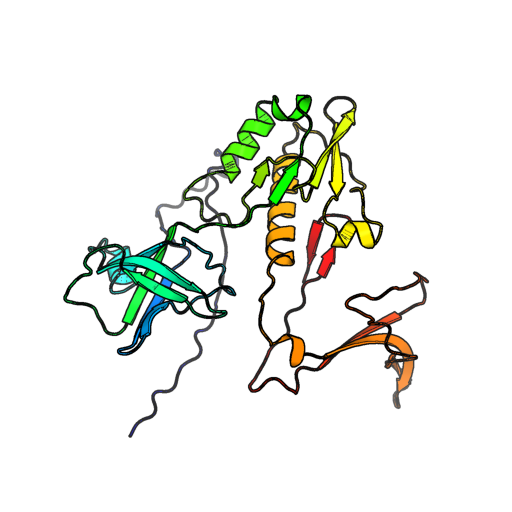 . ALA A 1 283 ? 19.420 -17.068 6.170 1.00 77.25 283 ALA A O 1
ATOM 2241 N N . GLY A 1 284 ? 20.976 -17.281 7.791 1.00 74.44 284 GLY A N 1
ATOM 2242 C CA . GLY A 1 284 ? 21.693 -16.021 7.543 1.00 74.44 284 GLY A CA 1
ATOM 2243 C C . GLY A 1 284 ? 21.394 -14.932 8.576 1.00 74.44 284 GLY A C 1
ATOM 2244 O O . GLY A 1 284 ? 20.612 -15.146 9.497 1.00 74.44 284 GLY A O 1
ATOM 2245 N N . ASP A 1 285 ? 22.021 -13.768 8.407 1.00 75.75 285 ASP A N 1
ATOM 2246 C CA . ASP A 1 285 ? 21.810 -12.606 9.275 1.00 75.75 285 ASP A CA 1
ATOM 2247 C C . ASP A 1 285 ? 20.605 -11.808 8.765 1.00 75.75 285 ASP A C 1
ATOM 2249 O O . ASP A 1 285 ? 20.669 -11.151 7.722 1.00 75.75 285 ASP A O 1
ATOM 2253 N N . TRP A 1 286 ? 19.483 -11.905 9.477 1.00 76.69 286 TRP A N 1
ATOM 2254 C CA . TRP A 1 2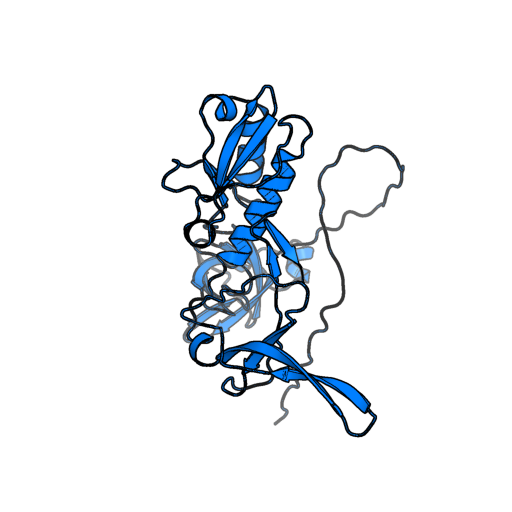86 ? 18.252 -11.189 9.150 1.00 76.69 286 TRP A CA 1
ATOM 2255 C C . TRP A 1 286 ? 18.036 -10.031 10.115 1.00 76.69 286 TRP A C 1
ATOM 2257 O O . TRP A 1 286 ? 18.246 -10.156 11.320 1.00 76.69 286 TRP A O 1
ATOM 2267 N N . HIS A 1 287 ? 17.566 -8.912 9.572 1.00 79.38 287 HIS A N 1
ATOM 2268 C CA . HIS A 1 287 ? 17.136 -7.755 10.343 1.00 79.38 287 HIS A CA 1
ATOM 2269 C C . HIS A 1 287 ? 15.619 -7.625 10.244 1.00 79.38 287 HIS A C 1
ATOM 2271 O O . HIS A 1 287 ? 15.043 -7.816 9.171 1.00 79.38 287 HIS A O 1
ATOM 2277 N N . LEU A 1 288 ? 14.984 -7.309 11.370 1.00 75.31 288 LEU A N 1
ATOM 2278 C CA . LEU A 1 288 ? 13.554 -7.048 11.442 1.00 75.31 288 LEU A CA 1
ATOM 2279 C C . LEU A 1 288 ? 13.304 -5.555 11.244 1.00 75.31 288 LEU A C 1
ATOM 2281 O O . LEU A 1 288 ? 13.919 -4.728 11.910 1.00 75.31 288 LEU A O 1
ATOM 2285 N N . ALA A 1 289 ? 12.382 -5.241 10.342 1.00 79.75 289 ALA A N 1
ATOM 2286 C CA . ALA A 1 289 ? 11.759 -3.933 10.233 1.00 79.75 289 ALA A CA 1
ATOM 2287 C C . ALA A 1 289 ? 10.263 -4.140 10.468 1.00 79.75 289 ALA A C 1
ATOM 2289 O O . ALA A 1 289 ? 9.644 -4.971 9.798 1.00 79.75 289 ALA A O 1
ATOM 2290 N N . CYS A 1 290 ? 9.716 -3.438 11.454 1.00 78.38 290 CYS A N 1
ATOM 2291 C CA . CYS A 1 290 ? 8.295 -3.459 11.763 1.00 78.38 290 CYS A CA 1
ATOM 2292 C C . CYS A 1 290 ? 7.713 -2.110 11.357 1.00 78.38 290 CYS A C 1
ATOM 2294 O O . CYS A 1 290 ? 8.336 -1.083 11.587 1.00 78.38 290 CYS A O 1
ATOM 2296 N N . PHE A 1 291 ? 6.533 -2.136 10.751 1.00 83.50 291 PHE A N 1
ATOM 2297 C CA . PHE A 1 291 ? 5.774 -0.937 10.433 1.00 83.50 291 PHE A CA 1
ATOM 2298 C C . PHE A 1 291 ? 4.425 -1.062 11.123 1.00 83.50 291 PHE A C 1
ATOM 2300 O O . PHE A 1 291 ? 3.778 -2.111 11.042 1.00 83.50 291 PHE A O 1
ATOM 2307 N N . TYR A 1 292 ? 4.013 -0.007 11.809 1.00 84.81 292 TYR A N 1
ATOM 2308 C CA . TYR A 1 292 ? 2.698 0.091 12.414 1.00 84.81 292 TYR A CA 1
ATOM 2309 C C . TYR A 1 292 ? 1.738 0.749 11.427 1.00 84.81 292 TYR A C 1
ATOM 2311 O O . TYR A 1 292 ? 2.002 1.838 10.920 1.00 84.81 292 TYR A O 1
ATOM 2319 N N . PHE A 1 293 ? 0.633 0.065 11.146 1.00 86.69 293 PHE A N 1
ATOM 2320 C CA . PHE A 1 293 ? -0.399 0.511 10.218 1.00 86.69 293 PHE A CA 1
ATOM 2321 C C . PHE A 1 293 ? -1.650 0.884 11.008 1.00 86.69 293 PHE A C 1
ATOM 2323 O O . PHE A 1 293 ? -2.314 0.014 11.569 1.00 86.69 293 PHE A O 1
ATOM 2330 N N . ASP A 1 294 ? -2.000 2.166 11.019 1.00 86.88 294 ASP A N 1
ATOM 2331 C CA . ASP A 1 294 ? -3.163 2.662 11.751 1.00 86.88 294 ASP A CA 1
ATOM 2332 C C . ASP A 1 294 ? -4.389 2.746 10.834 1.00 86.88 294 ASP A C 1
ATOM 2334 O O . ASP A 1 294 ? -4.471 3.590 9.940 1.00 86.88 294 ASP A O 1
ATOM 2338 N N . HIS A 1 295 ? -5.371 1.873 11.062 1.00 83.06 295 HIS A N 1
ATOM 2339 C CA . HIS A 1 295 ? -6.616 1.849 10.291 1.00 83.06 295 HIS A CA 1
ATOM 2340 C C . HIS A 1 295 ? -7.549 3.037 10.576 1.00 83.06 295 HIS A C 1
ATOM 2342 O O . HIS A 1 295 ? -8.416 3.330 9.753 1.00 83.06 295 HIS A O 1
ATOM 2348 N N . ALA A 1 296 ? -7.390 3.741 11.701 1.00 81.25 296 ALA A N 1
ATOM 2349 C CA . ALA A 1 296 ? -8.254 4.865 12.059 1.00 81.25 296 ALA A CA 1
ATOM 2350 C C . ALA A 1 296 ? -7.943 6.133 11.248 1.00 81.25 296 ALA A C 1
ATOM 2352 O O . ALA A 1 296 ? -8.810 6.994 11.089 1.00 81.25 296 ALA A O 1
ATOM 2353 N N . ASN A 1 297 ? -6.719 6.258 10.728 1.00 84.25 297 ASN A N 1
ATOM 2354 C CA . ASN A 1 297 ? -6.270 7.423 9.956 1.00 84.25 297 ASN A CA 1
ATOM 2355 C C . ASN A 1 297 ? -5.480 7.069 8.680 1.00 84.25 297 ASN A C 1
ATOM 2357 O O . ASN A 1 297 ? -5.068 7.977 7.957 1.00 84.25 297 ASN A O 1
ATOM 2361 N N . LEU A 1 298 ? -5.301 5.777 8.383 1.00 85.62 298 LEU A N 1
ATOM 2362 C CA . LEU A 1 298 ? -4.539 5.254 7.245 1.00 85.62 298 LEU A CA 1
ATOM 2363 C C . LEU A 1 298 ? -3.074 5.726 7.226 1.00 85.62 298 LEU A C 1
ATOM 2365 O O . LEU A 1 298 ? -2.509 5.992 6.160 1.00 85.62 298 LEU A O 1
ATOM 2369 N N . SER A 1 299 ? -2.456 5.861 8.401 1.00 85.00 299 SER A N 1
ATOM 2370 C CA . SER A 1 299 ? -1.041 6.211 8.541 1.00 85.00 299 SER A CA 1
ATOM 2371 C C . SER A 1 299 ? -0.150 4.977 8.688 1.00 85.00 299 SER A C 1
ATOM 2373 O O . SER A 1 299 ? -0.603 3.885 9.037 1.00 85.00 299 SER A O 1
ATOM 2375 N N . ILE A 1 300 ? 1.132 5.168 8.379 1.00 83.94 300 ILE A N 1
ATOM 2376 C CA . ILE A 1 300 ? 2.194 4.195 8.627 1.00 83.94 300 ILE A CA 1
ATOM 2377 C C . ILE A 1 300 ? 3.231 4.888 9.508 1.00 83.94 300 ILE A C 1
ATOM 2379 O O . ILE A 1 300 ? 3.671 5.989 9.165 1.00 83.94 300 ILE A O 1
ATOM 2383 N N . SER A 1 301 ? 3.632 4.252 10.602 1.00 85.88 301 SER A N 1
ATOM 2384 C CA . SER A 1 301 ? 4.760 4.683 11.431 1.00 85.88 301 SER A CA 1
ATOM 2385 C C . SER A 1 301 ? 5.779 3.558 11.601 1.00 85.88 301 SER A C 1
ATOM 2387 O O . SER A 1 301 ? 5.449 2.382 11.438 1.00 85.88 301 SER A O 1
ATOM 2389 N N . GLU A 1 302 ? 7.019 3.935 11.897 1.00 69.88 302 GLU A N 1
ATOM 2390 C CA . GLU A 1 302 ? 8.117 3.023 12.252 1.00 69.88 302 GLU A CA 1
ATOM 2391 C C . GLU A 1 302 ? 8.199 2.816 13.767 1.00 69.88 302 GLU A C 1
ATOM 2393 O O . GLU A 1 302 ? 7.872 3.777 14.506 1.00 69.88 302 GLU A O 1
#

pLDDT: mean 75.63, std 20.05, range [23.06, 94.69]

Radius of gyration: 24.43 Å; chains: 1; bounding box: 66×55×73 Å

Sequence (302 aa):
MGFARLTPVKYADVEVLDTTAIADELGLEFPKKFHVLRGIYMVEWHRDKGLRLGAGKAHGITKNAQFTLYQSTEALLGGSKPLGQTKERRIHLLYTLLLPLHEMSRDFPASCIAIQTESGDREGLRVHAPAEILHLPLFKRIASSFSGKGSNDPCRIELVDKAKAQLEIVPAGGSQVTFNVLDRFSTNCGFTHLPHVIDLYDGTLSRILRSAAHYYFQLDFHISNNLSQYVKVEFFPLKEQYDQDNGVVLMPGGDDMYREGMVEVEVDEEMKYGMNIDISRLAGDWHLACFYFDHANLSISE

Organism: NCBI:txid2828524

Secondary structure (DSSP, 8-state):
-PPPP---------------PPP-S------------TTEEEEEEETTTEEEES--GGGT--BT-EEEEES-HHHHHTTPPPSEEEEEEEE-SS-EEEEESSPPPSS--SEEEEEEEE--BPPPEEEE--HHHHTSHHHHHHHHHHS-TT---S--EEE--GGG-SEEEEEEETTEEEEEE--HHHHHTT--B-S--EESTTSHHHHHHHHHHHHHHHHT----STTTTT-EEEEEEEEEEE-TTS-EEEEE-SS---BTTB------TT-EEEEEEE-TTS-S-------EEETTTTEEE-